Protein AF-T1AMP2-F1 (afdb_monomer_lite)

Radius of gyration: 17.04 Å; chains: 1; bounding box: 40×41×49 Å

InterPro domains:
  IPR023205 Thiol:disulphide interchange protein DsbA/DsbL [PIRSF001488] (1-154)
  IPR023205 Thiol:disulphide interchange protein DsbA/DsbL [cd03019] (1-153)
  IPR036249 Thioredoxin-like superfamily [SSF52833] (1-152)
  IPR050824 Bacterial Thiol:disulfide Interchange Protein DsbA [PTHR35891] (1-153)

pLDDT: mean 87.55, std 16.65, range [34.44, 98.81]

Secondary structure (DSSP, 8-state):
--TT-HHHHHHHHHHHHHHHHS-TT-----------GGGTHHHHHHHHHHHHHTT--SHHHHHHHHHHHHSTT-TT--EESTTSSS-EE-SSPPPHHHHHHHHHTTT--HHHHHHHHTSHHHHHHHHHHHHHHHHHT--SSSEEEETTTEEEEEEEPPSSPS-TT-EEEEEEEEPTTSPPS------

Foldseek 3Di:
DFLLDPVCLLCLVVVVVVVVPDDPVDDDDDQQDQPDVLSPSVQRLLLQVLCVVVVNDDSVVSNVSSCQQQPQVHQQDQWDPRVDPDIDGDPDGDHQLSSLVVCVVVVHDSVSSVVSSPDPVSVVSSVVSNVLCVQLVPPDPDWDQDPSFWIWDKDDPDPVDPDSNDIDTDDIDTRPHDDDDDDDDDD

Sequence (187 aa):
FSWGCPACNQFQPMADVIRKSLPAYVHWQYLPAAFIPPEDWPTFQRAYYTAQALGLDNPTTHDAMFKAIWTPGGPLNTYAGLGTSQPRVKRHLPSIADVAKFYARYGANPRTFEATADSFAIRAKMKRADQLIKAYGVDSTPTLVVNGAYRLDVHLGRWPAANPEAGAISGAERSRRHAPETVRIRR

Organism: NCBI:txid410659

Structure (mmCIF, N/CA/C/O backbone):
data_AF-T1AMP2-F1
#
_entry.id   AF-T1AMP2-F1
#
loop_
_atom_site.group_PDB
_atom_site.id
_atom_site.type_symbol
_atom_site.label_atom_id
_atom_site.label_alt_id
_atom_site.label_comp_id
_atom_site.label_asym_id
_atom_site.label_entity_id
_atom_site.label_seq_id
_atom_site.pdbx_PDB_ins_code
_atom_site.Cartn_x
_atom_site.Cartn_y
_atom_site.Cartn_z
_atom_site.occupancy
_atom_site.B_iso_or_equiv
_atom_site.auth_seq_id
_atom_site.auth_comp_id
_atom_site.auth_asym_id
_atom_site.auth_atom_id
_atom_site.pdbx_PDB_model_num
ATOM 1 N N . PHE A 1 1 ? -5.852 1.467 3.904 1.00 96.50 1 PHE A N 1
ATOM 2 C CA . PHE A 1 1 ? -4.845 2.347 3.264 1.00 96.50 1 PHE A CA 1
ATOM 3 C C . PHE A 1 1 ? -4.749 1.989 1.783 1.00 96.50 1 PHE A C 1
ATOM 5 O O . PHE A 1 1 ? -5.229 0.927 1.415 1.00 96.50 1 PHE A O 1
ATOM 12 N N . SER A 1 2 ? -4.120 2.813 0.950 1.00 97.50 2 SER A N 1
ATOM 13 C CA . SER A 1 2 ? -3.598 2.403 -0.362 1.00 97.50 2 SER A CA 1
ATOM 14 C C . SER A 1 2 ? -2.242 3.071 -0.566 1.00 97.50 2 SER A C 1
ATOM 16 O O . SER A 1 2 ? -2.081 4.230 -0.182 1.00 97.50 2 SER A O 1
ATOM 18 N N . TRP A 1 3 ? -1.276 2.380 -1.175 1.00 97.56 3 TRP A N 1
ATOM 19 C CA . TRP A 1 3 ? -0.012 3.018 -1.561 1.00 97.56 3 TRP A CA 1
ATOM 20 C C . TRP A 1 3 ? -0.213 4.106 -2.623 1.00 97.56 3 TRP A C 1
ATOM 22 O O . TRP A 1 3 ? 0.504 5.102 -2.618 1.00 97.56 3 TRP A O 1
ATOM 32 N N . GLY A 1 4 ? -1.242 3.969 -3.463 1.00 95.12 4 GLY A N 1
ATOM 33 C CA . GLY A 1 4 ? -1.653 4.977 -4.441 1.00 95.12 4 GLY A CA 1
ATOM 34 C C . GLY A 1 4 ? -2.424 6.162 -3.850 1.00 95.12 4 GLY A C 1
ATOM 35 O O . GLY A 1 4 ? -2.871 7.009 -4.610 1.00 95.12 4 GLY A O 1
ATOM 36 N N . CYS A 1 5 ? -2.584 6.259 -2.523 1.00 94.06 5 CYS A N 1
ATOM 37 C CA . CYS A 1 5 ? -3.286 7.370 -1.873 1.00 94.06 5 CYS A CA 1
ATOM 38 C C . CYS A 1 5 ? -2.307 8.429 -1.314 1.00 94.06 5 CYS A C 1
ATOM 40 O O . CYS A 1 5 ? -1.477 8.092 -0.459 1.00 94.06 5 CYS A O 1
ATOM 42 N N . PRO A 1 6 ? -2.441 9.720 -1.687 1.00 91.56 6 PRO A N 1
ATOM 43 C CA . PRO A 1 6 ? -1.550 10.779 -1.205 1.00 91.56 6 PRO A CA 1
ATOM 44 C C . PRO A 1 6 ? -1.699 11.027 0.299 1.00 91.56 6 PRO A C 1
ATOM 46 O O . PRO A 1 6 ? -0.707 11.249 0.992 1.00 91.56 6 PRO A O 1
ATOM 49 N N . ALA A 1 7 ? -2.923 10.935 0.828 1.00 91.25 7 ALA A N 1
ATOM 50 C CA . ALA A 1 7 ? -3.169 11.061 2.260 1.00 91.25 7 ALA A CA 1
ATOM 51 C C . ALA A 1 7 ? -2.578 9.870 3.037 1.00 91.25 7 ALA A C 1
ATOM 53 O O . ALA A 1 7 ? -2.003 10.049 4.103 1.00 91.25 7 ALA A O 1
ATOM 54 N N . CYS A 1 8 ? -2.621 8.649 2.494 1.00 94.56 8 CYS A N 1
ATOM 55 C CA . CYS A 1 8 ? -1.948 7.512 3.134 1.00 94.56 8 CYS A CA 1
ATOM 56 C C . CYS A 1 8 ? -0.430 7.718 3.210 1.00 94.56 8 CYS A C 1
ATOM 58 O O . CYS A 1 8 ? 0.154 7.439 4.251 1.00 94.56 8 CYS A O 1
ATOM 60 N N . ASN A 1 9 ? 0.185 8.255 2.149 1.00 93.81 9 ASN A N 1
ATOM 61 C CA . ASN A 1 9 ? 1.607 8.602 2.142 1.00 93.81 9 ASN A CA 1
ATOM 62 C C . ASN A 1 9 ? 1.955 9.640 3.222 1.00 93.81 9 ASN A C 1
ATOM 64 O O . ASN A 1 9 ? 2.925 9.470 3.951 1.00 93.81 9 ASN A O 1
ATOM 68 N N . GLN A 1 10 ? 1.138 10.685 3.369 1.00 90.62 10 GLN A N 1
ATOM 69 C CA . GLN A 1 10 ? 1.327 11.699 4.414 1.00 90.62 10 GLN A CA 1
ATOM 70 C C . GLN A 1 10 ? 1.112 11.154 5.827 1.00 90.62 10 GLN A C 1
ATOM 72 O O . GLN A 1 10 ? 1.792 11.563 6.758 1.00 90.62 10 GLN A O 1
ATOM 77 N N . PHE A 1 11 ? 0.176 10.223 5.999 1.00 92.38 11 PHE A N 1
ATOM 78 C CA . PHE A 1 11 ? -0.119 9.636 7.301 1.00 92.38 11 PHE A CA 1
ATOM 79 C C . PHE A 1 11 ? 0.902 8.578 7.738 1.00 92.38 11 PHE A C 1
ATOM 81 O O . PHE A 1 11 ? 0.984 8.276 8.926 1.00 92.38 11 PHE A O 1
ATOM 88 N N . GLN A 1 12 ? 1.681 8.005 6.817 1.00 92.50 12 GLN A N 1
ATOM 89 C CA . GLN A 1 12 ? 2.576 6.882 7.109 1.00 92.50 12 GLN A CA 1
ATOM 90 C C . GLN A 1 12 ? 3.541 7.129 8.291 1.00 92.50 12 GLN A C 1
ATOM 92 O O . GLN A 1 12 ? 3.632 6.241 9.142 1.00 92.50 12 GLN A O 1
ATOM 97 N N . PRO A 1 13 ? 4.192 8.302 8.450 1.00 9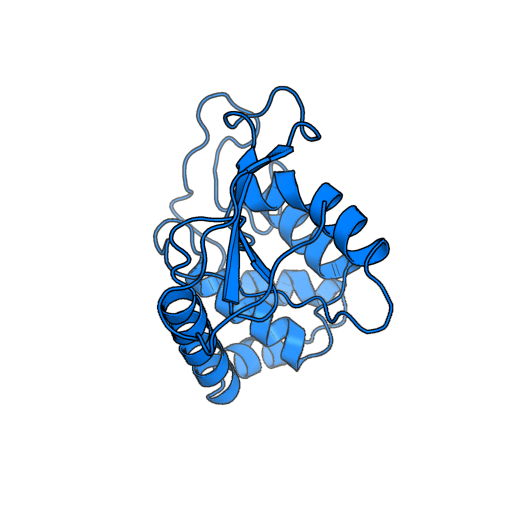1.75 13 PRO A N 1
ATOM 98 C CA . PRO A 1 13 ? 5.026 8.570 9.625 1.00 91.75 13 PRO A CA 1
ATOM 99 C C . PRO A 1 13 ? 4.251 8.480 10.948 1.00 91.75 13 PRO A C 1
ATOM 101 O O . PRO A 1 13 ? 4.721 7.869 11.907 1.00 91.75 13 PRO A O 1
ATOM 104 N N . MET A 1 14 ? 3.029 9.022 10.990 1.00 90.81 14 MET A N 1
ATOM 105 C CA . MET A 1 14 ? 2.147 8.930 12.158 1.00 90.81 14 MET A CA 1
ATOM 106 C C . MET A 1 14 ? 1.685 7.488 12.396 1.00 90.81 14 MET A C 1
ATOM 108 O O . MET A 1 14 ? 1.663 7.026 13.535 1.00 90.81 14 MET A O 1
ATOM 112 N N . ALA A 1 15 ? 1.366 6.747 11.331 1.00 92.19 15 ALA A N 1
ATOM 113 C CA . ALA A 1 15 ? 1.037 5.328 11.426 1.00 92.19 15 ALA A CA 1
ATOM 114 C C . ALA A 1 15 ? 2.188 4.525 12.052 1.00 92.19 15 ALA A C 1
ATOM 116 O O . ALA A 1 15 ? 1.941 3.652 12.882 1.00 92.19 15 ALA A O 1
ATOM 117 N N . ASP A 1 16 ? 3.439 4.845 11.713 1.00 91.94 16 ASP A N 1
ATOM 118 C CA . ASP A 1 16 ? 4.616 4.221 12.316 1.00 91.94 16 ASP A CA 1
ATOM 119 C C . ASP A 1 16 ? 4.805 4.589 13.791 1.00 91.94 16 ASP A C 1
ATOM 121 O O . ASP A 1 16 ? 5.181 3.719 14.580 1.00 91.94 16 ASP A O 1
ATOM 125 N N . VAL A 1 17 ? 4.519 5.834 14.185 1.00 92.25 17 VAL A N 1
ATOM 126 C CA . VAL A 1 17 ? 4.517 6.247 15.600 1.00 92.25 17 VAL A CA 1
ATOM 127 C C . VAL A 1 17 ? 3.457 5.475 16.384 1.00 92.25 17 VAL A C 1
ATOM 129 O O . VAL A 1 17 ? 3.785 4.875 17.406 1.00 92.25 17 VAL A O 1
ATOM 132 N N . ILE A 1 18 ? 2.218 5.424 15.880 1.00 91.94 18 ILE A N 1
ATOM 133 C CA . ILE A 1 18 ? 1.118 4.674 16.503 1.00 91.94 18 ILE A CA 1
ATOM 134 C C . ILE A 1 18 ? 1.509 3.204 16.621 1.00 91.94 18 ILE A C 1
ATOM 136 O O . ILE A 1 18 ? 1.516 2.653 17.712 1.00 91.94 18 ILE A O 1
ATOM 140 N N . ARG A 1 19 ? 1.908 2.567 15.518 1.00 93.19 19 ARG A N 1
ATOM 141 C CA . ARG A 1 19 ? 2.271 1.146 15.492 1.00 93.19 19 ARG A CA 1
ATOM 142 C C . ARG A 1 19 ? 3.349 0.793 16.519 1.00 93.19 19 ARG A C 1
ATOM 144 O O . ARG A 1 19 ? 3.281 -0.281 17.105 1.00 93.19 19 ARG A O 1
ATOM 151 N N . LYS A 1 20 ? 4.339 1.668 16.725 1.00 93.44 20 LYS A N 1
ATOM 152 C CA . LYS A 1 20 ? 5.416 1.468 17.709 1.00 93.44 20 LYS A CA 1
ATOM 153 C C . LYS A 1 20 ? 4.975 1.717 19.153 1.00 93.44 20 LYS A C 1
ATOM 155 O O . LYS A 1 20 ? 5.600 1.166 20.052 1.00 93.44 20 LYS A O 1
ATOM 160 N N . SER A 1 21 ? 3.950 2.538 19.384 1.00 94.19 21 SER A N 1
ATOM 161 C CA . SER A 1 21 ? 3.435 2.835 20.727 1.00 94.19 21 SER A CA 1
ATOM 162 C C . SER A 1 21 ? 2.374 1.843 21.210 1.00 94.19 21 SER A C 1
ATOM 164 O O . SER A 1 21 ? 2.002 1.865 22.384 1.00 94.19 21 SER A O 1
ATOM 166 N N . LEU A 1 22 ? 1.885 0.968 20.326 1.00 94.00 22 LEU A N 1
ATOM 167 C CA . LEU A 1 22 ? 0.876 -0.025 20.670 1.00 94.00 22 LEU A CA 1
ATOM 168 C C . LEU A 1 22 ? 1.400 -1.056 21.688 1.00 94.00 22 LEU A C 1
ATOM 170 O O . LEU A 1 22 ? 2.524 -1.547 21.554 1.00 94.00 22 LEU A O 1
ATOM 174 N N . PRO A 1 23 ? 0.577 -1.447 22.680 1.00 95.12 23 PRO A N 1
ATOM 175 C CA . PRO A 1 23 ? 0.902 -2.540 23.590 1.00 95.12 23 PRO A CA 1
ATOM 176 C C . PRO A 1 23 ? 1.133 -3.868 22.857 1.00 95.12 23 PRO A C 1
ATOM 178 O O . PRO A 1 23 ? 0.528 -4.123 21.818 1.00 95.12 23 PRO A O 1
ATOM 181 N N . ALA A 1 24 ? 1.915 -4.771 23.456 1.00 94.56 24 ALA A N 1
ATOM 182 C CA . ALA A 1 24 ? 2.283 -6.059 22.853 1.00 94.56 24 ALA A CA 1
ATOM 183 C C . ALA A 1 24 ? 1.092 -6.966 22.477 1.00 94.56 24 ALA A C 1
ATOM 185 O O . ALA A 1 24 ? 1.216 -7.807 21.591 1.00 94.56 24 ALA A O 1
ATOM 186 N N . TYR A 1 25 ? -0.061 -6.800 23.134 1.00 92.94 25 TYR A N 1
ATOM 187 C CA . TYR A 1 25 ? -1.281 -7.558 22.836 1.00 92.94 25 TYR A CA 1
ATOM 188 C C . TYR A 1 25 ? -2.067 -7.013 21.631 1.00 92.94 25 TYR A C 1
ATOM 190 O O . TYR A 1 25 ? -3.076 -7.599 21.241 1.00 92.94 25 TYR A O 1
ATOM 198 N N . VAL A 1 26 ? -1.656 -5.880 21.053 1.00 95.06 26 VAL A N 1
ATOM 199 C CA . VAL A 1 26 ? -2.314 -5.281 19.891 1.00 95.06 26 VAL A CA 1
ATOM 200 C C . VAL A 1 26 ? -1.562 -5.657 18.622 1.00 95.06 26 VAL A C 1
ATOM 202 O O . VAL A 1 26 ? -0.390 -5.333 18.442 1.00 95.06 26 VAL A O 1
ATOM 205 N N . HIS A 1 27 ? -2.270 -6.288 17.690 1.00 92.50 27 HIS A N 1
ATOM 206 C CA . HIS A 1 27 ? -1.730 -6.616 16.377 1.00 92.50 27 HIS A CA 1
ATOM 207 C C . HIS A 1 27 ? -2.084 -5.528 15.363 1.00 92.50 27 HIS A C 1
ATOM 209 O O . HIS A 1 27 ? -3.240 -5.383 14.964 1.00 92.50 27 HIS A O 1
ATOM 215 N N . TRP A 1 28 ? -1.076 -4.784 14.910 1.00 94.12 28 TRP A N 1
ATOM 216 C CA . TRP A 1 28 ? -1.227 -3.874 13.779 1.00 94.12 28 TRP A CA 1
ATOM 217 C C . TRP A 1 28 ? -1.268 -4.656 12.466 1.00 94.12 28 TRP A C 1
ATOM 219 O O . TRP A 1 28 ? -0.377 -5.459 12.186 1.00 94.12 28 TRP A O 1
ATOM 229 N N . GLN A 1 29 ? -2.279 -4.396 11.640 1.00 93.94 29 GLN A N 1
ATOM 230 C CA . GLN A 1 29 ? -2.409 -4.998 10.318 1.00 93.94 29 GLN A CA 1
ATOM 231 C C . GLN A 1 29 ? -2.810 -3.949 9.290 1.00 93.94 29 GLN A C 1
ATOM 233 O O . GLN A 1 29 ? -3.663 -3.096 9.534 1.00 93.94 29 GLN A O 1
ATOM 238 N N . TYR A 1 30 ? -2.220 -4.058 8.106 1.00 96.38 30 TYR A N 1
ATOM 239 C CA . TYR A 1 30 ? -2.570 -3.234 6.967 1.00 96.38 30 TYR A CA 1
ATOM 240 C C . TYR A 1 30 ? -3.685 -3.896 6.148 1.00 96.38 30 TYR A C 1
ATOM 242 O O . TYR A 1 30 ? -3.603 -5.063 5.768 1.00 96.38 30 TYR A O 1
ATOM 250 N N . LEU A 1 31 ? -4.731 -3.121 5.850 1.00 97.56 31 LEU A N 1
ATOM 251 C CA . LEU A 1 31 ? -5.825 -3.512 4.961 1.00 97.56 31 LEU A CA 1
ATOM 252 C C . LEU A 1 31 ? -5.773 -2.647 3.685 1.00 97.56 31 LEU A C 1
ATOM 254 O O . LEU A 1 31 ? -6.161 -1.469 3.740 1.00 97.56 31 LEU A O 1
ATOM 258 N N . PRO A 1 32 ? -5.234 -3.172 2.566 1.00 98.12 32 PRO A N 1
ATOM 259 C CA . PRO A 1 32 ? -5.092 -2.426 1.319 1.00 98.12 32 PRO A CA 1
ATOM 260 C C . PRO A 1 32 ? -6.435 -2.286 0.592 1.00 98.12 32 PRO A C 1
ATOM 262 O O . PRO A 1 32 ? -7.115 -3.270 0.297 1.00 98.12 32 PRO A O 1
ATOM 265 N N . ALA A 1 33 ? -6.808 -1.051 0.283 1.00 98.06 33 ALA A N 1
ATOM 266 C CA . ALA A 1 33 ? -8.012 -0.704 -0.450 1.00 98.06 33 ALA A CA 1
ATOM 267 C C . ALA A 1 33 ? -7.766 -0.662 -1.959 1.00 98.06 33 ALA A C 1
ATOM 269 O O . ALA A 1 33 ? -6.727 -0.184 -2.401 1.00 98.06 33 ALA A O 1
ATOM 270 N N . ALA A 1 34 ? -8.756 -1.117 -2.731 1.00 97.56 34 ALA A N 1
ATOM 271 C CA . ALA A 1 34 ? -8.718 -1.176 -4.195 1.00 97.56 34 ALA A CA 1
ATOM 272 C C . ALA A 1 34 ? -9.848 -0.380 -4.881 1.00 97.56 34 ALA A C 1
ATOM 274 O O . ALA A 1 34 ? -10.048 -0.502 -6.086 1.00 97.56 34 ALA A O 1
ATOM 275 N N . PHE A 1 35 ? -10.603 0.438 -4.139 1.00 95.81 35 PHE A N 1
ATOM 276 C CA . PHE A 1 35 ? -11.823 1.080 -4.648 1.00 95.81 35 PHE A CA 1
ATOM 277 C C . PHE A 1 35 ? -11.601 2.325 -5.529 1.00 95.81 35 PHE A C 1
ATOM 279 O O . PHE A 1 35 ? -12.585 2.891 -5.999 1.00 95.81 35 PHE A O 1
ATOM 286 N N . ILE A 1 36 ? -10.351 2.722 -5.819 1.00 94.75 36 ILE A N 1
ATOM 287 C CA . ILE A 1 36 ? -10.020 3.769 -6.810 1.00 94.75 36 ILE A CA 1
ATOM 288 C C . ILE A 1 36 ? -9.205 3.174 -7.980 1.00 94.75 36 ILE A C 1
ATOM 290 O O . ILE A 1 36 ? -7.981 3.320 -8.034 1.00 94.75 36 ILE A O 1
ATOM 294 N N . PRO A 1 37 ? -9.853 2.486 -8.943 1.00 93.94 37 PRO A N 1
ATOM 295 C CA . PRO A 1 37 ? -9.176 1.935 -10.119 1.00 93.94 37 PRO A CA 1
ATOM 296 C C . PRO A 1 37 ? -8.430 2.957 -10.990 1.00 93.94 37 PRO A C 1
ATOM 298 O O . PRO A 1 37 ? -7.339 2.618 -11.444 1.00 93.94 37 PRO A O 1
ATOM 301 N N . PRO A 1 38 ? -8.935 4.193 -11.212 1.00 91.31 38 PRO A N 1
ATOM 302 C CA . PRO A 1 38 ? -8.223 5.180 -12.026 1.00 91.31 38 PRO A CA 1
ATOM 303 C C . PRO A 1 38 ? -6.828 5.545 -11.504 1.00 91.31 38 PRO A C 1
ATOM 305 O O . PRO A 1 38 ? -6.009 6.015 -12.279 1.00 91.31 38 PRO A O 1
ATOM 308 N N . GLU A 1 39 ? -6.547 5.318 -10.218 1.00 90.19 39 GLU A N 1
ATOM 309 C CA . GLU A 1 39 ? -5.260 5.609 -9.568 1.00 90.19 39 GLU A CA 1
ATOM 310 C C . GLU A 1 39 ? -4.447 4.336 -9.267 1.00 90.19 39 GLU A C 1
ATOM 312 O O . GLU A 1 39 ? -3.514 4.359 -8.466 1.00 90.19 39 GLU A O 1
ATOM 317 N N . ASP A 1 40 ? -4.809 3.216 -9.898 1.00 92.19 40 ASP A N 1
ATOM 318 C CA . ASP A 1 40 ? -4.112 1.926 -9.823 1.00 92.19 40 ASP A CA 1
ATOM 319 C C . ASP A 1 40 ? -4.151 1.215 -8.457 1.00 92.19 40 ASP A C 1
ATOM 321 O O . ASP A 1 40 ? -3.353 0.324 -8.151 1.00 92.19 40 ASP A O 1
ATOM 325 N N . TRP A 1 41 ? -5.123 1.557 -7.609 1.00 97.00 41 TRP A N 1
ATOM 326 C CA . TRP A 1 41 ? -5.253 0.939 -6.288 1.00 97.00 41 TRP A CA 1
ATOM 327 C C . TRP A 1 41 ? -5.389 -0.599 -6.323 1.00 97.00 41 TRP A C 1
ATOM 329 O O . TRP A 1 41 ? -4.784 -1.252 -5.469 1.00 97.00 41 TRP A O 1
ATOM 339 N N . PRO A 1 42 ? -6.102 -1.224 -7.285 1.00 97.88 42 PRO A N 1
ATOM 340 C CA . PRO A 1 42 ? -6.137 -2.684 -7.402 1.00 97.88 42 PRO A CA 1
ATOM 341 C C . PRO A 1 42 ? -4.761 -3.331 -7.624 1.00 97.88 42 PRO A C 1
ATOM 343 O O . PRO A 1 42 ? -4.485 -4.391 -7.053 1.00 97.88 42 PRO A O 1
ATOM 346 N N . THR A 1 43 ? -3.884 -2.702 -8.411 1.00 98.00 43 THR A N 1
ATOM 347 C CA . THR A 1 43 ? -2.515 -3.190 -8.646 1.00 98.00 43 THR A CA 1
ATOM 348 C C . THR A 1 43 ? -1.704 -3.127 -7.360 1.00 98.00 43 THR A C 1
ATOM 350 O O . THR A 1 43 ? -1.068 -4.113 -6.985 1.00 98.00 43 THR A O 1
ATOM 353 N N . PHE A 1 44 ? -1.801 -2.027 -6.607 1.00 98.38 44 PHE A N 1
ATOM 354 C CA . PHE A 1 44 ? -1.131 -1.912 -5.309 1.00 98.38 44 PHE A CA 1
ATOM 355 C C . PHE A 1 44 ? -1.689 -2.865 -4.249 1.00 98.38 44 PHE A C 1
ATOM 357 O O . PHE A 1 44 ? -0.923 -3.387 -3.440 1.00 98.38 44 PHE A O 1
ATOM 364 N N . GLN A 1 45 ? -2.991 -3.161 -4.269 1.00 98.75 45 GLN A N 1
ATOM 365 C CA . GLN A 1 45 ? -3.582 -4.174 -3.393 1.00 98.75 45 GLN A CA 1
ATOM 366 C C . GLN A 1 45 ? -3.004 -5.566 -3.682 1.00 98.75 45 GLN A C 1
ATOM 368 O O . GLN A 1 45 ? -2.609 -6.286 -2.761 1.00 98.75 45 GLN A O 1
ATOM 373 N N . ARG A 1 46 ? -2.907 -5.934 -4.965 1.00 98.81 46 ARG A N 1
ATOM 374 C CA . ARG A 1 46 ? -2.285 -7.193 -5.392 1.00 98.81 46 ARG A CA 1
ATOM 375 C C . ARG A 1 46 ? -0.810 -7.244 -5.003 1.00 98.81 46 ARG A C 1
ATOM 377 O O . ARG A 1 46 ? -0.364 -8.244 -4.441 1.00 98.81 46 ARG A O 1
ATOM 384 N N . ALA A 1 47 ? -0.071 -6.165 -5.252 1.00 98.69 47 ALA A N 1
ATOM 385 C CA . ALA A 1 47 ? 1.332 -6.037 -4.878 1.00 98.69 47 ALA A CA 1
ATOM 386 C C . ALA A 1 47 ? 1.551 -6.211 -3.370 1.00 98.69 47 ALA A C 1
ATOM 388 O O . ALA A 1 47 ? 2.446 -6.955 -2.981 1.00 98.69 47 ALA A O 1
ATOM 389 N N . TYR A 1 48 ? 0.712 -5.596 -2.529 1.00 98.81 48 TYR A N 1
ATOM 390 C CA . TYR A 1 48 ? 0.810 -5.716 -1.072 1.00 98.81 48 TYR A CA 1
ATOM 391 C C . TYR A 1 48 ? 0.696 -7.173 -0.625 1.00 98.81 48 TYR A C 1
ATOM 393 O O . TYR A 1 48 ? 1.564 -7.691 0.078 1.00 98.81 48 TYR A O 1
ATOM 401 N N . TYR A 1 49 ? -0.342 -7.876 -1.083 1.00 98.81 49 TYR A N 1
ATOM 402 C CA . TYR A 1 49 ? -0.524 -9.276 -0.706 1.00 98.81 49 TYR A CA 1
ATOM 403 C C . TYR A 1 49 ? 0.544 -10.200 -1.291 1.00 98.81 49 TYR A C 1
ATOM 405 O O . TYR A 1 49 ? 0.876 -11.205 -0.660 1.00 98.81 49 TYR A O 1
ATOM 413 N N . THR A 1 50 ? 1.101 -9.855 -2.454 1.00 98.81 50 THR A N 1
ATOM 414 C CA . THR A 1 50 ? 2.230 -10.574 -3.059 1.00 98.81 50 THR A CA 1
ATOM 415 C C . THR A 1 50 ? 3.491 -10.403 -2.218 1.00 98.81 50 THR A C 1
ATOM 417 O O . THR A 1 50 ? 4.109 -11.393 -1.836 1.00 98.81 50 THR A O 1
ATOM 420 N N . ALA A 1 51 ? 3.826 -9.165 -1.843 1.00 98.69 51 ALA A N 1
ATOM 421 C CA . ALA A 1 51 ? 4.945 -8.872 -0.957 1.00 98.69 51 ALA A CA 1
ATOM 422 C C . ALA A 1 51 ? 4.787 -9.585 0.393 1.00 98.69 51 ALA A C 1
ATOM 424 O O . ALA A 1 51 ? 5.730 -10.206 0.874 1.00 98.69 51 ALA A O 1
ATOM 425 N N . GLN A 1 52 ? 3.579 -9.591 0.963 1.00 98.19 52 GLN A N 1
ATOM 426 C CA . GLN A 1 52 ? 3.290 -10.323 2.194 1.00 98.19 52 GLN A CA 1
ATOM 427 C C . GLN A 1 52 ? 3.513 -11.836 2.038 1.00 98.19 52 GLN A C 1
ATOM 429 O O . GLN A 1 52 ? 4.110 -12.459 2.911 1.00 98.19 52 GLN A O 1
ATOM 434 N N . ALA A 1 53 ? 3.046 -12.439 0.940 1.00 98.44 53 ALA A N 1
ATOM 435 C CA . ALA A 1 53 ? 3.215 -13.873 0.689 1.00 98.44 53 ALA A CA 1
ATOM 436 C C . ALA A 1 53 ? 4.686 -14.280 0.503 1.00 98.44 53 ALA A C 1
ATOM 438 O O . ALA A 1 53 ? 5.055 -15.399 0.843 1.00 98.44 53 ALA A O 1
ATOM 439 N N . LEU A 1 54 ? 5.516 -13.368 -0.005 1.00 98.31 54 LEU A N 1
ATOM 440 C CA . LEU A 1 54 ? 6.943 -13.586 -0.242 1.00 98.31 54 LEU A CA 1
ATOM 441 C C . LEU A 1 54 ? 7.835 -13.151 0.932 1.00 98.31 54 LEU A C 1
ATOM 443 O O . LEU A 1 54 ? 9.054 -13.170 0.800 1.00 98.31 54 LEU A O 1
ATOM 447 N N . GLY A 1 55 ? 7.257 -12.735 2.065 1.00 97.75 55 GLY A N 1
ATOM 448 C CA . GLY A 1 55 ? 8.026 -12.256 3.223 1.00 97.75 55 GLY A CA 1
ATOM 449 C C . GLY A 1 55 ? 8.722 -10.908 2.995 1.00 97.75 55 GLY A C 1
ATOM 450 O O . GLY A 1 55 ? 9.647 -10.551 3.719 1.00 97.75 55 GLY A O 1
ATOM 451 N N . LEU A 1 56 ? 8.281 -10.153 1.989 1.00 98.00 56 LEU A N 1
ATOM 452 C CA . LEU A 1 56 ? 8.835 -8.859 1.602 1.00 98.00 56 LEU A CA 1
ATOM 453 C C . LEU A 1 56 ? 8.074 -7.682 2.219 1.00 98.00 56 LEU A C 1
ATOM 455 O O . LEU A 1 56 ? 8.575 -6.568 2.136 1.00 98.00 56 LEU A O 1
ATOM 459 N N . ASP A 1 57 ? 6.886 -7.882 2.799 1.00 95.88 57 ASP A N 1
ATOM 460 C CA . ASP A 1 57 ? 6.133 -6.831 3.507 1.00 95.88 57 ASP A CA 1
ATOM 461 C C . ASP A 1 57 ? 6.705 -6.616 4.914 1.00 95.88 57 ASP A C 1
ATOM 463 O O . ASP A 1 57 ? 6.547 -7.450 5.805 1.00 95.88 57 ASP A O 1
ATOM 467 N N . ASN A 1 58 ? 7.401 -5.499 5.107 1.00 95.12 58 ASN A N 1
ATOM 468 C CA . ASN A 1 58 ? 7.955 -5.070 6.387 1.00 95.12 58 ASN A CA 1
ATOM 469 C C . ASN A 1 58 ? 7.994 -3.529 6.437 1.00 95.12 58 ASN A C 1
ATOM 471 O O . ASN A 1 58 ? 7.797 -2.886 5.405 1.00 95.12 58 ASN A O 1
ATOM 475 N N . PRO A 1 59 ? 8.258 -2.900 7.600 1.00 94.12 59 PRO A N 1
ATOM 476 C CA . PRO A 1 59 ? 8.229 -1.440 7.709 1.00 94.12 59 PRO A CA 1
ATOM 477 C C . PRO A 1 59 ? 9.120 -0.714 6.689 1.00 94.12 59 PRO A C 1
ATOM 479 O O . PRO A 1 59 ? 8.724 0.318 6.155 1.00 94.12 59 PRO A O 1
ATOM 482 N N . THR A 1 60 ? 10.295 -1.265 6.374 1.00 95.31 60 THR A N 1
ATOM 483 C CA . THR A 1 60 ? 11.240 -0.661 5.427 1.00 95.31 60 THR A CA 1
ATOM 484 C C . THR A 1 60 ? 10.718 -0.705 3.995 1.00 95.31 60 THR A C 1
ATOM 486 O O . THR A 1 60 ? 10.753 0.305 3.294 1.00 95.31 60 THR A O 1
ATOM 489 N N . THR A 1 61 ? 10.230 -1.856 3.536 1.00 97.38 61 THR A N 1
ATOM 490 C CA . THR A 1 61 ? 9.714 -1.995 2.167 1.00 97.38 61 THR A CA 1
ATOM 491 C C . THR A 1 61 ? 8.364 -1.310 1.988 1.00 97.38 61 THR A C 1
ATOM 493 O O . THR A 1 61 ? 8.087 -0.792 0.908 1.00 97.38 61 THR A O 1
ATOM 496 N N . HIS A 1 62 ? 7.549 -1.248 3.043 1.00 97.06 62 HIS A N 1
ATOM 497 C CA . HIS A 1 62 ? 6.276 -0.536 3.040 1.00 97.06 62 HIS A CA 1
ATOM 498 C C . HIS A 1 62 ? 6.471 0.975 2.848 1.00 97.06 62 HIS A C 1
ATOM 500 O O . HIS A 1 62 ? 5.813 1.577 1.999 1.00 97.06 62 HIS A O 1
ATOM 506 N N . ASP A 1 63 ? 7.413 1.579 3.578 1.00 95.50 63 ASP A N 1
ATOM 507 C CA . ASP A 1 63 ? 7.810 2.982 3.399 1.00 95.50 63 ASP A CA 1
ATOM 508 C C . ASP A 1 63 ? 8.482 3.215 2.034 1.00 95.50 63 ASP A C 1
ATOM 510 O O . ASP A 1 63 ? 8.188 4.182 1.326 1.00 95.50 63 ASP A O 1
ATOM 514 N N . ALA A 1 64 ? 9.333 2.285 1.592 1.00 97.69 64 ALA A N 1
ATOM 515 C CA . ALA A 1 64 ? 9.973 2.382 0.285 1.00 97.69 64 ALA A CA 1
ATOM 516 C C . ALA A 1 64 ? 8.975 2.341 -0.887 1.00 97.69 64 ALA A C 1
ATOM 518 O O . ALA A 1 64 ? 9.220 2.995 -1.903 1.00 97.69 64 ALA A O 1
ATOM 519 N N . MET A 1 65 ? 7.859 1.615 -0.760 1.00 98.19 65 MET A N 1
ATOM 520 C CA . MET A 1 65 ? 6.775 1.619 -1.750 1.00 98.19 65 MET A CA 1
ATOM 521 C C . MET A 1 65 ? 6.117 2.994 -1.857 1.00 98.19 65 MET A C 1
ATOM 523 O O . MET A 1 65 ? 5.962 3.512 -2.963 1.00 98.19 65 MET A O 1
ATOM 527 N N . PHE A 1 66 ? 5.800 3.627 -0.724 1.00 97.44 66 PHE A N 1
ATOM 528 C CA . PHE A 1 66 ? 5.291 4.998 -0.712 1.00 97.44 66 PHE A CA 1
ATOM 529 C C . PHE A 1 66 ? 6.268 5.969 -1.384 1.00 97.44 66 PHE A C 1
ATOM 531 O O . PHE A 1 66 ? 5.879 6.698 -2.297 1.00 97.44 66 PHE A O 1
ATOM 538 N N . LYS A 1 67 ? 7.557 5.916 -1.031 1.00 96.19 67 LYS A N 1
ATOM 539 C CA . LYS A 1 67 ? 8.597 6.740 -1.671 1.00 96.19 67 LYS A CA 1
ATOM 540 C C . LYS A 1 67 ? 8.696 6.487 -3.175 1.00 96.19 67 LYS A C 1
ATOM 542 O O . LYS A 1 67 ? 8.774 7.429 -3.956 1.00 96.19 67 LYS A O 1
ATOM 547 N N . ALA A 1 68 ? 8.633 5.231 -3.610 1.00 97.25 68 ALA A N 1
ATOM 548 C CA . ALA A 1 68 ? 8.702 4.895 -5.028 1.00 97.25 68 ALA A CA 1
ATOM 549 C C . ALA A 1 68 ? 7.543 5.450 -5.865 1.00 97.25 68 ALA A C 1
ATOM 551 O O . ALA A 1 68 ? 7.730 5.642 -7.066 1.00 97.25 68 ALA A O 1
ATOM 552 N N . ILE A 1 69 ? 6.382 5.687 -5.251 1.00 96.50 69 ILE A N 1
ATOM 553 C CA . ILE A 1 69 ? 5.186 6.229 -5.908 1.00 96.50 69 ILE A CA 1
ATOM 554 C C . ILE A 1 69 ? 5.132 7.759 -5.802 1.00 96.50 69 ILE A C 1
ATOM 556 O O . ILE A 1 69 ? 4.718 8.429 -6.749 1.00 96.50 69 ILE A O 1
ATOM 560 N N . TRP A 1 70 ? 5.533 8.317 -4.655 1.00 94.25 70 TRP A N 1
ATOM 561 C CA . TRP A 1 70 ? 5.283 9.720 -4.306 1.00 94.25 70 TRP A CA 1
ATOM 562 C C . TRP A 1 70 ? 6.501 10.642 -4.395 1.00 94.25 70 TRP A C 1
ATOM 564 O O . TRP A 1 70 ? 6.342 11.862 -4.325 1.00 94.25 70 TRP A O 1
ATOM 574 N N . THR A 1 71 ? 7.709 10.113 -4.597 1.00 92.25 71 THR A N 1
ATOM 575 C CA . THR A 1 71 ? 8.878 10.938 -4.926 1.00 92.25 71 THR A CA 1
ATOM 576 C C . THR A 1 71 ? 8.785 11.420 -6.381 1.00 92.25 71 THR A C 1
ATOM 578 O O . THR A 1 71 ? 8.511 10.614 -7.273 1.00 92.25 71 THR A O 1
ATOM 581 N N . PRO A 1 72 ? 9.014 12.713 -6.685 1.00 89.94 72 PRO A N 1
ATOM 582 C CA . PRO A 1 72 ? 9.098 13.179 -8.068 1.00 89.94 72 PRO A CA 1
ATOM 583 C C . PRO A 1 72 ? 10.131 12.374 -8.872 1.00 89.94 72 PRO A C 1
ATOM 585 O O . PRO A 1 72 ? 11.292 12.284 -8.484 1.00 89.94 72 PRO A O 1
ATOM 588 N N . GLY A 1 73 ? 9.699 11.760 -9.979 1.00 88.94 73 GLY A N 1
ATOM 589 C CA . GLY A 1 73 ? 10.559 10.902 -10.806 1.00 88.94 73 GLY A CA 1
ATOM 590 C C . GLY A 1 73 ? 10.806 9.492 -10.252 1.00 88.94 73 GLY A C 1
ATOM 591 O O . GLY A 1 73 ? 11.663 8.781 -10.771 1.00 88.94 73 GLY A O 1
ATOM 592 N N . GLY A 1 74 ? 10.075 9.069 -9.219 1.00 93.19 74 GLY A N 1
ATOM 593 C CA . GLY A 1 74 ? 10.153 7.718 -8.676 1.00 93.19 74 GLY A CA 1
ATOM 594 C C . GLY A 1 74 ? 9.735 6.622 -9.677 1.00 93.19 74 GLY A C 1
ATOM 595 O O . GLY A 1 74 ? 9.009 6.865 -10.650 1.00 93.19 74 GLY A O 1
ATOM 596 N N . PRO A 1 75 ? 10.207 5.381 -9.456 1.00 95.12 75 PRO A N 1
ATOM 597 C CA . PRO A 1 75 ? 10.037 4.282 -10.405 1.00 95.12 75 PRO A CA 1
ATOM 598 C C . PRO A 1 75 ? 8.597 3.766 -10.501 1.00 95.12 75 PRO A C 1
ATOM 600 O O . PRO A 1 75 ? 8.271 3.094 -11.473 1.00 95.12 75 PRO A O 1
ATOM 603 N N . LEU A 1 76 ? 7.743 4.067 -9.517 1.00 96.69 76 LEU A N 1
ATOM 604 C CA . LEU A 1 76 ? 6.351 3.616 -9.451 1.00 96.69 76 LEU A CA 1
ATOM 605 C C . LEU A 1 76 ? 5.366 4.794 -9.428 1.00 96.69 76 LEU A C 1
ATOM 607 O O . LEU A 1 76 ? 4.228 4.643 -8.991 1.00 96.69 76 LEU A O 1
ATOM 611 N N . ASN A 1 77 ? 5.776 5.979 -9.891 1.00 94.50 77 ASN A N 1
ATOM 612 C CA . ASN A 1 77 ? 4.897 7.145 -9.898 1.00 94.50 77 ASN A CA 1
ATOM 613 C C . ASN A 1 77 ? 3.605 6.883 -10.669 1.00 94.50 77 ASN A C 1
ATOM 615 O O . ASN A 1 77 ? 3.637 6.487 -11.841 1.00 94.50 77 ASN A O 1
ATOM 619 N N . THR A 1 78 ? 2.490 7.235 -10.037 1.00 93.56 78 THR A N 1
ATOM 620 C CA . THR A 1 78 ? 1.138 7.214 -10.612 1.00 93.56 78 THR A CA 1
ATOM 621 C C . THR A 1 78 ? 0.674 8.593 -11.065 1.00 93.56 78 THR A C 1
ATOM 623 O O . THR A 1 78 ? -0.263 8.685 -11.850 1.00 93.56 78 THR A O 1
ATOM 626 N N . TYR A 1 79 ? 1.363 9.662 -10.652 1.00 92.56 79 TYR A N 1
ATOM 627 C CA . TYR A 1 79 ? 1.076 11.039 -11.054 1.00 92.56 79 TYR A CA 1
ATOM 628 C C . TYR A 1 79 ? 2.256 11.676 -11.794 1.00 92.56 79 TYR A C 1
ATOM 630 O O . TYR A 1 79 ? 3.425 11.473 -11.456 1.00 92.56 79 TYR A O 1
ATOM 638 N N . ALA A 1 80 ? 1.931 12.481 -12.801 1.00 90.56 80 ALA A N 1
ATOM 639 C CA . ALA A 1 80 ? 2.825 13.436 -13.432 1.00 90.56 80 ALA A CA 1
ATOM 640 C C . ALA A 1 80 ? 2.739 14.776 -12.690 1.00 90.56 80 ALA A C 1
ATOM 642 O O . ALA A 1 80 ? 1.684 15.133 -12.162 1.00 90.56 80 ALA A O 1
ATOM 643 N N . GLY A 1 81 ? 3.848 15.519 -12.651 1.00 86.62 81 GLY A N 1
ATOM 644 C CA . GLY A 1 81 ? 3.898 16.814 -11.968 1.00 86.62 81 GLY A CA 1
ATOM 645 C C . GLY A 1 81 ? 3.758 16.719 -10.444 1.00 86.62 81 GLY A C 1
ATOM 646 O O . GLY A 1 81 ? 3.232 17.643 -9.826 1.00 86.62 81 GLY A O 1
ATOM 647 N N . LEU A 1 82 ? 4.201 15.619 -9.818 1.00 87.25 82 LEU A N 1
ATOM 648 C CA . LEU A 1 82 ? 4.318 15.564 -8.355 1.00 87.25 82 LEU A CA 1
ATOM 649 C C . LEU A 1 82 ? 5.209 16.707 -7.853 1.00 87.25 82 LEU A C 1
ATOM 651 O O . LEU A 1 82 ? 6.273 16.953 -8.415 1.00 87.25 82 LEU A O 1
ATOM 655 N N . GLY A 1 83 ? 4.760 17.399 -6.804 1.00 77.88 83 GLY A N 1
ATOM 656 C CA . GLY A 1 83 ? 5.423 18.598 -6.279 1.00 77.88 83 GLY A CA 1
ATOM 657 C C . GLY A 1 83 ? 4.986 19.906 -6.948 1.00 77.88 83 GLY A C 1
ATOM 658 O O . GLY A 1 83 ? 5.409 20.974 -6.520 1.00 77.88 83 GLY A O 1
ATOM 659 N N . THR A 1 84 ? 4.119 19.849 -7.963 1.00 84.00 84 THR A N 1
ATOM 660 C CA . THR A 1 84 ? 3.486 21.042 -8.548 1.00 84.00 84 THR A CA 1
ATOM 661 C C . THR A 1 84 ? 2.116 21.312 -7.918 1.00 84.00 84 THR A C 1
ATOM 663 O O . THR A 1 84 ? 1.590 20.498 -7.158 1.00 84.00 84 THR A O 1
ATOM 666 N N . SER A 1 85 ? 1.505 22.448 -8.259 1.00 81.75 85 SER A N 1
ATOM 667 C CA . SER A 1 85 ? 0.148 22.797 -7.821 1.00 81.75 85 SER A CA 1
ATOM 668 C C . SER A 1 85 ? -0.955 21.966 -8.489 1.00 81.75 85 SER A C 1
ATOM 670 O O . SER A 1 85 ? -2.087 21.981 -8.009 1.00 81.75 85 SER A O 1
ATOM 672 N N . GLN A 1 86 ? -0.658 21.256 -9.587 1.00 81.50 86 GLN A N 1
ATOM 673 C CA . GLN A 1 86 ? -1.649 20.485 -10.351 1.00 81.50 86 GLN A CA 1
ATOM 674 C C . GLN A 1 86 ? -1.113 19.125 -10.837 1.00 81.50 86 GLN A C 1
ATOM 676 O O . GLN A 1 86 ? -1.001 18.889 -12.044 1.00 81.50 86 GLN A O 1
ATOM 681 N N . PRO A 1 87 ? -0.793 18.202 -9.921 1.00 86.62 87 PRO A N 1
ATOM 682 C CA . PRO A 1 87 ? -0.456 16.829 -10.275 1.00 86.62 87 PRO A CA 1
ATOM 683 C C . PRO A 1 87 ? -1.646 16.128 -10.944 1.00 86.62 87 PRO A C 1
ATOM 685 O O . PRO A 1 87 ? -2.804 16.325 -10.572 1.00 86.62 87 PRO A O 1
ATOM 688 N N . ARG A 1 88 ? -1.359 15.290 -11.944 1.00 91.00 88 ARG A N 1
ATOM 689 C CA . ARG A 1 88 ? -2.373 14.541 -12.706 1.00 91.00 88 ARG A CA 1
ATOM 690 C C . ARG A 1 88 ? -1.998 13.079 -12.803 1.00 91.00 88 ARG A C 1
ATOM 692 O O . ARG A 1 88 ? -0.824 12.764 -12.978 1.00 91.00 88 ARG A O 1
ATOM 699 N N . VAL A 1 89 ? -2.992 12.203 -12.731 1.00 91.81 89 VAL A N 1
ATOM 700 C CA . VAL A 1 89 ? -2.801 10.763 -12.922 1.00 91.81 89 VAL A CA 1
ATOM 701 C C . VAL A 1 89 ? -2.150 10.512 -14.286 1.00 91.81 89 VAL A C 1
ATOM 703 O O . VAL A 1 89 ? -2.546 11.090 -15.3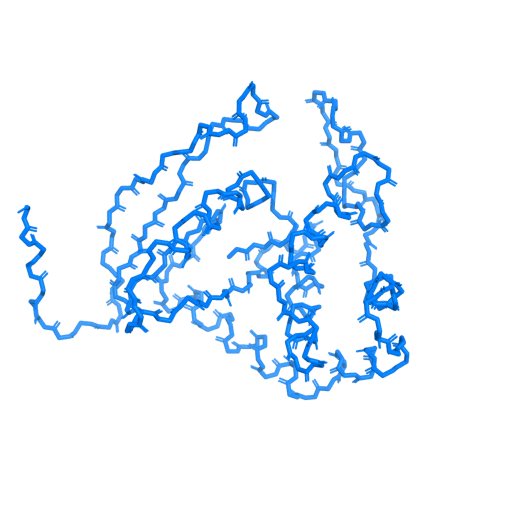00 1.00 91.81 89 VAL A O 1
ATOM 706 N N . LYS A 1 90 ? -1.109 9.680 -14.310 1.00 93.00 90 LYS A N 1
ATOM 707 C CA . LYS A 1 90 ? -0.402 9.301 -15.534 1.00 93.00 90 LYS A CA 1
ATOM 708 C C . LYS A 1 90 ? -1.290 8.415 -16.397 1.00 93.00 90 LYS A C 1
ATOM 710 O O . LYS A 1 90 ? -1.985 7.538 -15.905 1.00 93.00 90 LYS A O 1
ATOM 715 N N . ARG A 1 91 ? -1.159 8.571 -17.716 1.00 90.19 91 ARG A N 1
ATOM 716 C CA . ARG A 1 91 ? -1.778 7.664 -18.694 1.00 90.19 91 ARG A CA 1
ATOM 717 C C . ARG A 1 91 ? -1.255 6.228 -18.574 1.00 90.19 91 ARG A C 1
ATOM 719 O O . ARG A 1 91 ? -1.996 5.285 -18.818 1.00 90.19 91 ARG A O 1
ATOM 726 N N . HIS A 1 92 ? 0.022 6.082 -18.224 1.00 91.88 92 HIS A N 1
ATOM 727 C CA . HIS A 1 92 ? 0.684 4.796 -18.026 1.00 91.88 92 HIS A CA 1
ATOM 728 C C . HIS A 1 92 ? 0.999 4.627 -16.540 1.00 91.88 92 HIS A C 1
ATOM 730 O O . HIS A 1 92 ? 1.891 5.301 -16.009 1.00 91.88 92 HIS A O 1
ATOM 736 N N . LEU A 1 93 ? 0.211 3.775 -15.887 1.00 94.56 93 LEU A N 1
ATOM 737 C CA . LEU A 1 93 ? 0.346 3.417 -14.478 1.00 94.56 93 LEU A CA 1
ATOM 738 C C . LEU A 1 93 ? 1.278 2.202 -14.333 1.00 94.56 93 LEU A C 1
ATOM 740 O O . LEU A 1 93 ? 1.458 1.469 -15.311 1.00 94.56 93 LEU A O 1
ATOM 744 N N . PRO A 1 94 ? 1.912 2.016 -13.162 1.00 95.44 94 PRO A N 1
ATOM 745 C CA . PRO A 1 94 ? 2.789 0.877 -12.925 1.00 95.44 94 PRO A CA 1
ATOM 746 C C . PRO A 1 94 ? 2.082 -0.463 -13.145 1.00 95.44 94 PRO A C 1
ATOM 748 O O . PRO A 1 94 ? 0.925 -0.654 -12.800 1.00 95.44 94 PRO A O 1
ATOM 751 N N . SER A 1 95 ? 2.802 -1.429 -13.694 1.00 97.19 95 SER A N 1
ATOM 752 C CA . SER A 1 95 ? 2.357 -2.818 -13.767 1.00 97.19 95 SER A CA 1
ATOM 753 C C . SER A 1 95 ? 2.866 -3.625 -12.570 1.00 97.19 95 SER A C 1
ATOM 755 O O . SER A 1 95 ? 3.772 -3.209 -11.843 1.00 97.19 95 SER A O 1
ATOM 757 N N . ILE A 1 96 ? 2.352 -4.846 -12.392 1.00 98.38 96 ILE A N 1
ATOM 758 C CA . ILE A 1 96 ? 2.938 -5.796 -11.433 1.00 98.38 96 ILE A CA 1
ATOM 759 C C . ILE A 1 96 ? 4.402 -6.108 -11.772 1.00 98.38 96 ILE A C 1
ATOM 761 O O . ILE A 1 96 ? 5.194 -6.280 -10.850 1.00 98.38 96 ILE A O 1
ATOM 765 N N . ALA A 1 97 ? 4.789 -6.110 -13.051 1.00 98.38 97 ALA A N 1
ATOM 766 C CA . ALA A 1 97 ? 6.181 -6.295 -13.458 1.00 98.38 97 ALA A CA 1
ATOM 767 C C . ALA A 1 97 ? 7.077 -5.125 -13.000 1.00 98.38 97 ALA A C 1
ATOM 769 O O . ALA A 1 97 ? 8.198 -5.343 -12.535 1.00 98.38 97 ALA A O 1
ATOM 770 N N . ASP A 1 98 ? 6.575 -3.885 -13.038 1.00 98.38 98 ASP A N 1
ATOM 771 C CA . ASP A 1 98 ? 7.299 -2.722 -12.503 1.00 98.38 98 ASP A CA 1
ATOM 772 C C . ASP A 1 98 ? 7.492 -2.839 -10.987 1.00 98.38 98 ASP A C 1
ATOM 774 O O . ASP A 1 98 ? 8.580 -2.582 -10.461 1.00 98.38 98 ASP A O 1
ATOM 778 N N . VAL A 1 99 ? 6.458 -3.300 -10.278 1.00 98.50 99 VAL A N 1
ATOM 779 C CA . VAL A 1 99 ? 6.531 -3.558 -8.835 1.00 98.50 99 VAL A CA 1
ATOM 780 C C . VAL A 1 99 ? 7.485 -4.718 -8.520 1.00 98.50 99 VAL A C 1
ATOM 782 O O . VAL A 1 99 ? 8.288 -4.621 -7.592 1.00 98.50 99 VAL A O 1
ATOM 785 N N . ALA A 1 100 ? 7.477 -5.787 -9.315 1.00 98.56 100 ALA A N 1
ATOM 786 C CA . ALA A 1 100 ? 8.406 -6.906 -9.189 1.00 98.56 100 ALA A CA 1
ATOM 787 C C . ALA A 1 100 ? 9.864 -6.448 -9.365 1.00 98.56 100 ALA A C 1
ATOM 789 O O . ALA A 1 100 ? 10.735 -6.793 -8.563 1.00 98.56 100 ALA A O 1
ATOM 790 N N . LYS A 1 101 ? 10.128 -5.591 -10.361 1.00 98.50 101 LYS A N 1
ATOM 791 C CA . LYS A 1 101 ? 11.435 -4.954 -10.573 1.00 98.50 101 LYS A CA 1
ATOM 792 C C . LYS A 1 101 ? 11.841 -4.066 -9.395 1.00 98.50 101 LYS A C 1
ATOM 794 O O . LYS A 1 101 ? 13.006 -4.075 -9.000 1.00 98.50 101 LYS A O 1
ATOM 799 N N . PHE A 1 102 ? 10.903 -3.323 -8.807 1.00 98.44 102 PHE A N 1
ATOM 800 C CA . PHE A 1 102 ? 11.148 -2.563 -7.579 1.00 98.44 102 PHE A CA 1
ATOM 801 C C . PHE A 1 102 ? 11.569 -3.487 -6.424 1.00 98.44 102 PHE A C 1
ATOM 803 O O . PHE A 1 102 ? 12.577 -3.207 -5.765 1.00 98.44 102 PHE A O 1
ATOM 810 N N . TYR A 1 103 ? 10.840 -4.589 -6.211 1.00 98.56 103 TYR A N 1
ATOM 811 C CA . TYR A 1 103 ? 11.088 -5.550 -5.132 1.00 98.56 103 TYR A CA 1
ATOM 812 C C . TYR A 1 103 ? 12.339 -6.410 -5.345 1.00 98.56 103 TYR A C 1
ATOM 814 O O . TYR A 1 103 ? 12.883 -6.934 -4.373 1.00 98.56 103 TYR A O 1
ATOM 822 N N . ALA A 1 104 ? 12.868 -6.499 -6.569 1.00 98.25 104 ALA A N 1
ATOM 823 C CA . ALA A 1 104 ? 14.149 -7.156 -6.839 1.00 98.25 104 ALA A CA 1
ATOM 824 C C . ALA A 1 104 ? 15.307 -6.542 -6.034 1.00 98.25 104 ALA A C 1
ATOM 826 O O . ALA A 1 104 ? 16.215 -7.244 -5.600 1.00 98.25 104 ALA A O 1
ATOM 827 N N . ARG A 1 105 ? 15.226 -5.237 -5.739 1.00 97.31 105 ARG A N 1
ATOM 828 C CA . ARG A 1 105 ? 16.186 -4.514 -4.883 1.00 97.31 105 ARG A CA 1
ATOM 829 C C . ARG A 1 105 ? 16.135 -4.943 -3.413 1.00 97.31 105 ARG A C 1
ATOM 831 O O . ARG A 1 105 ? 17.028 -4.602 -2.649 1.00 97.31 105 ARG A O 1
ATOM 838 N N . TYR A 1 106 ? 15.096 -5.683 -3.035 1.00 97.31 106 TYR A N 1
ATOM 839 C CA . TYR A 1 106 ? 14.852 -6.220 -1.698 1.00 97.31 106 TYR A CA 1
ATOM 840 C C . TYR A 1 106 ? 14.873 -7.757 -1.690 1.00 97.31 106 TYR A C 1
ATOM 842 O O . TYR A 1 106 ? 14.345 -8.374 -0.771 1.00 97.31 106 TYR A O 1
ATOM 850 N N . GLY A 1 107 ? 15.469 -8.381 -2.715 1.00 96.19 107 GLY A N 1
ATOM 851 C CA . GLY A 1 107 ? 15.674 -9.830 -2.776 1.00 96.19 107 GLY A CA 1
ATOM 852 C C . GLY A 1 107 ? 14.565 -10.626 -3.468 1.00 96.19 107 GLY A C 1
ATOM 853 O O . GLY A 1 107 ? 14.625 -11.853 -3.479 1.00 96.19 107 GLY A O 1
ATOM 854 N N . ALA A 1 108 ? 13.564 -9.978 -4.072 1.00 97.62 108 ALA A N 1
ATOM 855 C CA . ALA A 1 108 ? 12.562 -10.699 -4.853 1.00 97.62 108 ALA A CA 1
ATOM 856 C C . ALA A 1 108 ? 13.136 -11.235 -6.173 1.00 97.62 108 ALA A C 1
ATOM 858 O O . ALA A 1 108 ? 13.854 -10.535 -6.885 1.00 97.62 108 ALA A O 1
ATOM 859 N N . ASN A 1 109 ? 12.729 -12.441 -6.567 1.00 98.38 109 ASN A N 1
ATOM 860 C CA . ASN A 1 109 ? 12.840 -12.868 -7.959 1.00 98.38 109 ASN A CA 1
ATOM 861 C C . ASN A 1 109 ? 11.644 -12.296 -8.749 1.00 98.38 109 ASN A C 1
ATOM 863 O O . ASN A 1 109 ? 10.508 -12.623 -8.394 1.00 98.38 109 ASN A O 1
ATOM 867 N N . PRO A 1 110 ? 11.850 -11.490 -9.813 1.00 98.25 110 PRO A N 1
ATOM 868 C CA . PRO A 1 110 ? 10.741 -10.856 -10.527 1.00 98.25 110 PRO A CA 1
ATOM 869 C C . PRO A 1 110 ? 9.716 -11.840 -11.100 1.00 98.25 110 PRO A C 1
ATOM 871 O O . PRO A 1 110 ? 8.518 -11.650 -10.918 1.00 98.25 110 PRO A O 1
ATOM 874 N N . ARG A 1 111 ? 10.175 -12.950 -11.695 1.00 98.38 111 ARG A N 1
ATOM 875 C CA . ARG A 1 111 ? 9.279 -13.973 -12.257 1.00 98.38 111 ARG A CA 1
ATOM 876 C C . ARG A 1 111 ? 8.450 -14.648 -11.172 1.00 98.38 111 ARG A C 1
ATOM 878 O O . ARG A 1 111 ? 7.255 -14.852 -11.353 1.00 98.38 111 ARG A O 1
ATOM 885 N N . THR A 1 112 ? 9.069 -14.969 -10.035 1.00 98.62 112 THR A N 1
ATOM 886 C CA . THR A 1 112 ? 8.348 -15.526 -8.882 1.00 98.62 112 THR A CA 1
ATOM 887 C C . THR A 1 112 ? 7.336 -14.528 -8.328 1.00 98.62 112 THR A C 1
ATOM 889 O O . THR A 1 112 ? 6.237 -14.931 -7.956 1.00 98.62 112 THR A O 1
ATOM 892 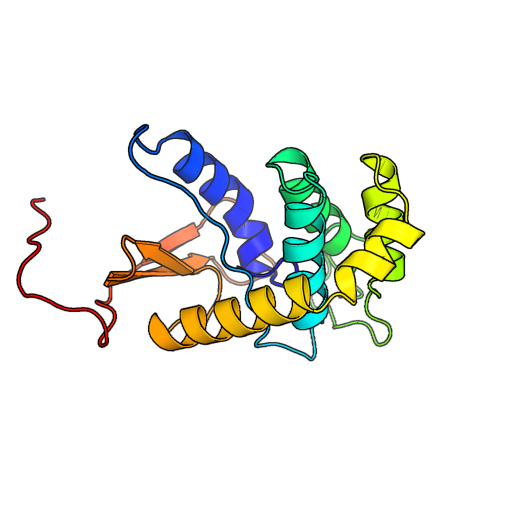N N . PHE A 1 113 ? 7.672 -13.236 -8.290 1.00 98.75 113 PHE A N 1
ATOM 893 C CA . PHE A 1 113 ? 6.758 -12.187 -7.842 1.00 98.75 113 PHE A CA 1
ATOM 894 C C . PHE A 1 113 ? 5.521 -12.106 -8.738 1.00 98.75 113 PHE A C 1
ATOM 896 O O . PHE A 1 113 ? 4.404 -12.194 -8.236 1.00 98.75 113 PHE A O 1
ATOM 903 N N . GLU A 1 114 ? 5.715 -12.012 -10.054 1.00 98.75 114 GLU A N 1
ATOM 904 C CA . GLU A 1 114 ? 4.627 -11.966 -11.037 1.00 98.75 114 GLU A CA 1
ATOM 905 C C . GLU A 1 114 ? 3.751 -13.227 -10.969 1.00 98.75 114 GLU A C 1
ATOM 907 O O . GLU A 1 114 ? 2.535 -13.131 -10.807 1.00 98.75 114 GLU A O 1
ATOM 912 N N . ALA A 1 115 ? 4.362 -14.416 -10.954 1.00 98.75 115 ALA A N 1
ATOM 913 C CA . ALA A 1 115 ? 3.626 -15.675 -10.826 1.00 98.75 115 ALA A CA 1
ATOM 914 C C . ALA A 1 115 ? 2.837 -15.770 -9.505 1.00 98.75 115 ALA A C 1
ATOM 916 O O . ALA A 1 115 ? 1.710 -16.268 -9.475 1.00 98.75 115 ALA A O 1
ATOM 917 N N . THR A 1 116 ? 3.406 -15.272 -8.402 1.00 98.81 116 THR A N 1
ATOM 918 C CA . THR A 1 116 ? 2.724 -15.234 -7.100 1.00 98.81 116 THR A CA 1
ATOM 919 C C . THR A 1 116 ? 1.544 -14.270 -7.134 1.00 98.81 116 THR A C 1
ATOM 921 O O . THR A 1 116 ? 0.464 -14.619 -6.651 1.00 98.81 116 THR A O 1
ATOM 924 N N . ALA A 1 117 ? 1.714 -13.093 -7.740 1.00 98.75 117 ALA A N 1
ATOM 925 C CA . ALA A 1 117 ? 0.663 -12.092 -7.896 1.00 98.75 117 ALA A CA 1
ATOM 926 C C . ALA A 1 117 ? -0.544 -12.626 -8.686 1.00 98.75 117 ALA A C 1
ATOM 928 O O . ALA A 1 117 ? -1.687 -12.300 -8.356 1.00 98.75 117 ALA A O 1
ATOM 929 N N . ASP A 1 118 ? -0.297 -13.504 -9.660 1.00 98.44 118 ASP A N 1
ATOM 930 C CA . ASP A 1 118 ? -1.325 -14.164 -10.469 1.00 98.44 118 ASP A CA 1
ATOM 931 C C . ASP A 1 118 ? -1.882 -15.453 -9.841 1.00 98.44 118 ASP A C 1
ATOM 933 O O . ASP A 1 118 ? -2.700 -16.158 -10.445 1.00 98.44 118 ASP A O 1
ATOM 937 N N . SER A 1 119 ? -1.506 -15.776 -8.605 1.00 98.75 119 SER A N 1
ATOM 938 C CA . SER A 1 119 ? -2.003 -16.971 -7.927 1.00 98.75 119 SER A CA 1
ATOM 939 C C . SER A 1 119 ? -3.446 -16.821 -7.426 1.00 98.75 119 SER A C 1
ATOM 941 O O . SER A 1 119 ? -3.956 -15.732 -7.136 1.00 98.75 119 SER A O 1
ATOM 943 N N . PHE A 1 120 ? -4.120 -17.962 -7.258 1.00 98.50 120 PHE A N 1
ATOM 944 C CA . PHE A 1 120 ? -5.436 -18.012 -6.620 1.00 98.50 120 PHE A CA 1
ATOM 945 C C . PHE A 1 120 ? -5.400 -17.476 -5.182 1.00 98.50 120 PHE A C 1
ATOM 947 O O . PHE A 1 120 ? -6.319 -16.771 -4.770 1.00 98.50 120 PHE A O 1
ATOM 954 N N . ALA A 1 121 ? -4.326 -17.760 -4.439 1.00 98.44 121 ALA A N 1
ATOM 955 C CA . ALA A 1 121 ? -4.166 -17.311 -3.061 1.00 98.44 121 ALA A CA 1
ATOM 956 C C . ALA A 1 121 ? -4.183 -15.777 -2.950 1.00 98.44 121 ALA A C 1
ATOM 958 O O . ALA A 1 121 ? -4.872 -15.233 -2.085 1.00 98.44 121 ALA A O 1
ATOM 959 N N . ILE A 1 122 ? -3.495 -15.068 -3.854 1.00 98.75 122 ILE A N 1
ATOM 960 C CA . ILE A 1 122 ? -3.508 -13.598 -3.874 1.00 98.75 122 ILE A CA 1
ATOM 961 C C . ILE A 1 122 ? -4.891 -13.062 -4.252 1.00 98.75 122 ILE A C 1
ATOM 963 O O . ILE A 1 122 ? -5.414 -12.195 -3.549 1.00 98.75 122 ILE A O 1
ATOM 967 N N . ARG A 1 123 ? -5.549 -13.630 -5.272 1.00 98.75 123 ARG A N 1
ATOM 968 C CA . ARG A 1 123 ? -6.939 -13.263 -5.614 1.00 98.75 123 ARG A CA 1
ATOM 969 C C . ARG A 1 123 ? -7.904 -13.460 -4.439 1.00 98.75 123 ARG A C 1
ATOM 971 O O . ARG A 1 123 ? -8.763 -12.612 -4.201 1.00 98.75 123 ARG A O 1
ATOM 978 N N . ALA A 1 124 ? -7.757 -14.549 -3.685 1.00 98.75 124 ALA A N 1
ATOM 979 C CA . ALA A 1 124 ? -8.576 -14.824 -2.509 1.00 98.75 124 ALA A CA 1
ATOM 980 C C . ALA A 1 124 ? -8.343 -13.791 -1.392 1.00 98.75 124 ALA A C 1
ATOM 982 O O . ALA A 1 124 ? -9.312 -13.290 -0.816 1.00 98.75 124 ALA A O 1
ATOM 983 N N . LYS A 1 125 ? -7.082 -13.412 -1.128 1.00 98.69 125 LYS A N 1
ATOM 984 C CA . LYS A 1 125 ? -6.745 -12.343 -0.171 1.00 98.69 125 LYS A CA 1
ATOM 985 C C . LYS A 1 125 ? -7.344 -10.995 -0.578 1.00 98.69 125 LYS A C 1
ATOM 987 O O . LYS A 1 125 ? -7.961 -10.348 0.262 1.00 98.69 125 LYS A O 1
ATOM 992 N N . MET A 1 126 ? -7.242 -10.612 -1.852 1.00 98.75 126 MET A N 1
ATOM 993 C CA . MET A 1 126 ? -7.853 -9.381 -2.379 1.00 98.75 126 MET A CA 1
ATOM 994 C C . MET A 1 126 ? -9.373 -9.375 -2.179 1.00 98.75 126 MET A C 1
ATOM 996 O O . MET A 1 126 ? -9.922 -8.455 -1.578 1.00 98.75 126 MET A O 1
ATOM 1000 N N . LYS A 1 127 ? -10.057 -10.461 -2.563 1.00 98.62 127 LYS A N 1
ATOM 1001 C CA . LYS A 1 127 ? -11.507 -10.596 -2.356 1.00 98.62 127 LYS A CA 1
ATOM 1002 C C . LYS A 1 127 ? -11.890 -10.473 -0.878 1.00 98.62 127 LYS A C 1
ATOM 1004 O O . LYS A 1 127 ? -12.881 -9.822 -0.545 1.00 98.62 127 LYS A O 1
ATOM 1009 N N . ARG A 1 128 ? -11.112 -11.086 0.019 1.00 98.44 128 ARG A N 1
ATOM 1010 C CA . ARG A 1 128 ? -11.317 -10.979 1.470 1.00 98.44 128 ARG A CA 1
ATOM 1011 C C . ARG A 1 128 ? -11.112 -9.545 1.965 1.00 98.44 128 ARG A C 1
ATOM 1013 O O . ARG A 1 128 ? -11.882 -9.097 2.813 1.00 98.44 128 ARG A O 1
ATOM 1020 N N . ALA A 1 129 ? -10.118 -8.837 1.434 1.00 98.31 129 ALA A N 1
ATOM 1021 C CA . ALA A 1 129 ? -9.852 -7.438 1.748 1.00 98.31 129 ALA A CA 1
ATOM 1022 C C . ALA A 1 129 ? -11.046 -6.551 1.392 1.00 98.31 129 ALA A C 1
ATOM 1024 O O . ALA A 1 129 ? -11.539 -5.807 2.237 1.00 98.31 129 ALA A O 1
ATOM 1025 N N . ASP A 1 130 ? -11.577 -6.705 0.180 1.00 98.25 130 ASP A N 1
ATOM 1026 C CA . ASP A 1 130 ? -12.727 -5.937 -0.294 1.00 98.25 130 ASP A CA 1
ATOM 1027 C C . ASP A 1 130 ? -13.977 -6.207 0.552 1.00 98.25 130 ASP A C 1
ATOM 1029 O O . ASP A 1 130 ? -14.743 -5.294 0.868 1.00 98.25 130 ASP A O 1
ATOM 1033 N N . GLN A 1 131 ? -14.177 -7.462 0.968 1.00 97.62 131 GLN A N 1
ATOM 1034 C CA . GLN A 1 131 ? -15.245 -7.826 1.899 1.00 97.62 131 GLN A CA 1
ATOM 1035 C C . GLN A 1 131 ? -15.062 -7.166 3.269 1.00 97.62 131 GLN A C 1
ATOM 1037 O O . GLN A 1 131 ? -16.044 -6.690 3.829 1.00 97.62 131 GLN A O 1
ATOM 1042 N N . LEU A 1 132 ? -13.837 -7.117 3.806 1.00 96.69 132 LEU A N 1
ATOM 1043 C CA . LEU A 1 132 ? -13.542 -6.449 5.079 1.00 96.69 132 LEU A CA 1
ATOM 1044 C C . LEU A 1 132 ? -13.770 -4.943 5.005 1.00 96.69 132 LEU A C 1
ATOM 1046 O O . LEU A 1 132 ? -14.434 -4.395 5.876 1.00 96.69 132 LEU A O 1
ATOM 1050 N N . ILE A 1 133 ? -13.274 -4.290 3.954 1.00 96.12 133 ILE A N 1
ATOM 1051 C CA . ILE A 1 133 ? -13.463 -2.853 3.712 1.00 96.12 133 ILE A CA 1
ATOM 1052 C C . ILE A 1 133 ? -14.956 -2.523 3.712 1.00 96.12 133 ILE A C 1
ATOM 1054 O O . ILE A 1 133 ? -15.400 -1.652 4.458 1.00 96.12 133 ILE A O 1
ATOM 1058 N N . LYS A 1 134 ? -15.757 -3.296 2.966 1.00 95.19 134 LYS A N 1
ATOM 1059 C CA . LYS A 1 134 ? -17.219 -3.154 2.961 1.00 95.19 134 LYS A CA 1
ATOM 1060 C C . LYS A 1 134 ? -17.828 -3.442 4.332 1.00 95.19 134 LYS A C 1
ATOM 1062 O O . LYS A 1 134 ? -18.675 -2.679 4.793 1.00 95.19 134 LYS A O 1
ATOM 1067 N N . ALA A 1 135 ? -17.431 -4.530 4.992 1.00 94.56 135 ALA A N 1
ATOM 1068 C CA . ALA A 1 135 ? -17.984 -4.939 6.282 1.00 94.56 135 ALA A CA 1
ATOM 1069 C C . ALA A 1 135 ? -17.759 -3.875 7.364 1.00 94.56 135 ALA A C 1
ATOM 1071 O O . ALA A 1 135 ? -18.704 -3.538 8.076 1.00 94.56 135 ALA A O 1
ATOM 1072 N N . TYR A 1 136 ? -16.553 -3.306 7.413 1.00 94.44 136 TYR A N 1
ATOM 1073 C CA . TYR A 1 136 ? -16.168 -2.237 8.330 1.00 94.44 136 TYR A CA 1
ATOM 1074 C C . TYR A 1 136 ? -16.728 -0.867 7.945 1.00 94.44 136 TYR A C 1
ATOM 1076 O O . TYR A 1 136 ? -16.701 0.040 8.772 1.00 94.44 136 TYR A O 1
ATOM 1084 N N . GLY A 1 137 ? -17.293 -0.735 6.742 1.00 92.50 137 GLY A N 1
ATOM 1085 C CA . GLY A 1 137 ? -17.844 0.519 6.246 1.00 92.50 137 GLY A CA 1
ATOM 1086 C C . GLY A 1 137 ? -16.757 1.519 5.880 1.00 92.50 137 GLY A C 1
ATOM 1087 O O . GLY A 1 137 ? -16.969 2.702 6.037 1.00 92.50 137 GLY A O 1
ATOM 1088 N N . VAL A 1 138 ? -15.578 1.079 5.447 1.00 93.62 138 VAL A N 1
ATOM 1089 C CA . VAL A 1 138 ? -14.497 1.984 5.036 1.00 93.62 138 VAL A CA 1
ATOM 1090 C C . VAL A 1 138 ? -14.820 2.555 3.653 1.00 93.62 138 VAL A C 1
ATOM 1092 O O . VAL A 1 138 ? -14.949 1.799 2.691 1.00 93.62 138 VAL A O 1
ATOM 1095 N N . ASP A 1 139 ? -14.945 3.877 3.565 1.00 90.94 139 ASP A N 1
ATOM 1096 C CA . ASP A 1 139 ? -15.292 4.644 2.356 1.00 90.94 139 ASP A CA 1
ATOM 1097 C C . ASP A 1 139 ? -14.191 5.636 1.935 1.00 90.94 139 ASP A C 1
ATOM 1099 O O . ASP A 1 139 ? -14.235 6.188 0.837 1.00 90.94 139 ASP A O 1
ATOM 1103 N N . SER A 1 140 ? -13.176 5.829 2.776 1.00 92.19 140 SER A N 1
ATOM 1104 C CA . SER A 1 140 ? -12.047 6.717 2.529 1.00 92.19 140 SER A CA 1
ATOM 1105 C C . SER A 1 140 ? -10.745 6.114 3.063 1.00 92.19 140 SER A C 1
ATOM 1107 O O . SER A 1 140 ? -10.723 5.047 3.681 1.00 92.19 140 SER A O 1
ATOM 1109 N N . THR A 1 141 ? -9.617 6.745 2.741 1.00 93.00 141 THR A N 1
ATOM 1110 C CA . THR A 1 141 ? -8.318 6.373 3.305 1.00 93.00 141 THR A CA 1
ATOM 1111 C C . THR A 1 141 ? -7.479 7.616 3.608 1.00 93.00 141 THR A C 1
ATOM 1113 O O . THR A 1 141 ? -7.504 8.543 2.797 1.00 93.00 141 THR A O 1
ATOM 1116 N N . PRO A 1 142 ? -6.648 7.602 4.666 1.00 94.31 142 PRO A N 1
ATOM 1117 C CA . PRO A 1 142 ? -6.489 6.511 5.623 1.00 94.31 142 PRO A CA 1
ATOM 1118 C C . PRO A 1 142 ? -7.644 6.441 6.634 1.00 94.31 142 PRO A C 1
ATOM 1120 O O . PRO A 1 142 ? -8.179 7.453 7.064 1.00 94.31 142 PRO A O 1
ATOM 1123 N N . THR A 1 143 ? -7.979 5.216 7.033 1.00 94.75 143 THR A N 1
ATOM 1124 C CA . THR A 1 143 ? -8.964 4.909 8.077 1.00 94.75 143 THR A CA 1
ATOM 1125 C C . THR A 1 143 ? -8.357 3.843 8.978 1.00 94.75 143 THR A C 1
ATOM 1127 O O . THR A 1 143 ? -7.768 2.876 8.478 1.00 94.75 143 THR A O 1
ATOM 1130 N N . LEU A 1 144 ? -8.499 4.010 10.292 1.00 94.75 144 LEU A N 1
ATOM 1131 C CA . LEU A 1 144 ? -8.115 3.006 11.280 1.00 94.75 144 LEU A CA 1
ATOM 1132 C C . LEU A 1 144 ? -9.358 2.244 11.728 1.00 94.75 144 LEU A C 1
ATOM 1134 O O . LEU A 1 144 ? -10.392 2.839 12.023 1.00 94.75 144 LEU A O 1
ATOM 1138 N N . VAL A 1 145 ? -9.248 0.920 11.799 1.00 94.50 145 VAL A N 1
ATOM 1139 C CA . VAL A 1 145 ? -10.310 0.062 12.327 1.00 94.50 145 VAL A CA 1
ATOM 1140 C C . VAL A 1 145 ? -9.794 -0.643 13.571 1.00 94.50 145 VAL A C 1
ATOM 1142 O O . VAL A 1 145 ? -8.788 -1.345 13.510 1.00 94.50 145 VAL A O 1
ATOM 1145 N N . VAL A 1 146 ? -10.490 -0.477 14.695 1.00 94.44 146 VAL A N 1
ATOM 1146 C CA . VAL A 1 146 ? -10.121 -1.071 15.985 1.00 94.44 146 VAL A CA 1
ATOM 1147 C C . VAL A 1 146 ? -11.083 -2.208 16.317 1.00 94.44 146 VAL A C 1
ATOM 1149 O O . VAL A 1 146 ? -12.302 -2.018 16.347 1.00 94.44 146 VAL A O 1
ATOM 1152 N N . ASN A 1 147 ? -10.525 -3.404 16.540 1.00 90.88 147 ASN A N 1
ATOM 1153 C CA . ASN A 1 147 ? -11.242 -4.648 16.858 1.00 90.88 147 ASN A CA 1
ATOM 1154 C C . ASN A 1 147 ? -12.402 -4.987 15.903 1.00 90.88 147 ASN A C 1
ATOM 1156 O O . ASN A 1 147 ? -13.381 -5.607 16.305 1.00 90.88 147 ASN A O 1
ATOM 1160 N N . GLY A 1 148 ? -12.334 -4.531 14.647 1.00 89.25 148 GLY A N 1
ATOM 1161 C CA . GLY A 1 148 ? -13.417 -4.699 13.670 1.00 89.25 148 GLY A CA 1
ATOM 1162 C C . GLY A 1 148 ? -14.737 -4.004 14.039 1.00 89.25 148 GLY A C 1
ATOM 1163 O O . GLY A 1 148 ? -15.737 -4.193 13.350 1.00 89.25 148 GLY A O 1
ATOM 1164 N N . ALA A 1 149 ? -14.748 -3.205 15.109 1.00 87.12 149 ALA A N 1
ATOM 1165 C CA . ALA A 1 149 ? -15.952 -2.648 15.717 1.00 87.12 149 ALA A CA 1
ATOM 1166 C C . ALA A 1 149 ? -15.981 -1.117 15.685 1.00 87.12 149 ALA A C 1
ATOM 1168 O O . ALA A 1 149 ? -17.063 -0.536 15.661 1.00 87.12 149 ALA A O 1
ATOM 1169 N N . TYR A 1 150 ? -14.823 -0.457 15.656 1.00 89.56 150 TYR A N 1
ATOM 1170 C CA . TYR A 1 150 ? -14.718 1.002 15.621 1.00 89.56 150 TYR A CA 1
ATOM 1171 C C . TYR A 1 150 ? -13.951 1.450 14.385 1.00 89.56 150 TYR A C 1
ATOM 1173 O O . TYR A 1 150 ? -12.903 0.888 14.082 1.00 89.56 150 TYR A O 1
ATOM 1181 N N . ARG A 1 151 ? -14.470 2.466 13.701 1.00 91.06 151 ARG A N 1
ATOM 1182 C CA . ARG A 1 151 ? -13.871 3.138 12.549 1.00 91.06 151 ARG A CA 1
ATOM 1183 C C . ARG A 1 151 ? -13.470 4.551 12.971 1.00 91.06 151 ARG A C 1
ATOM 1185 O O . ARG A 1 151 ? -14.305 5.285 13.495 1.00 91.06 151 ARG A O 1
ATOM 1192 N N . LEU A 1 152 ? -12.203 4.894 12.768 1.00 88.81 152 LEU A N 1
ATOM 1193 C CA . LEU A 1 152 ? -11.640 6.218 13.013 1.00 88.81 152 LEU A CA 1
ATOM 1194 C C . LEU A 1 152 ? -11.168 6.784 11.677 1.00 88.81 152 LEU A C 1
ATOM 1196 O O . LEU A 1 152 ? -10.304 6.182 11.025 1.00 88.81 152 LEU A O 1
ATOM 1200 N N . ASP A 1 153 ? -11.706 7.934 11.297 1.00 81.25 153 ASP A N 1
ATOM 1201 C CA . ASP A 1 153 ? -11.296 8.605 10.073 1.00 81.25 153 ASP A CA 1
ATOM 1202 C C . ASP A 1 153 ? -10.150 9.566 10.374 1.00 81.25 153 ASP A C 1
ATOM 1204 O O . ASP A 1 153 ? -10.099 10.226 11.416 1.00 81.25 153 ASP A O 1
ATOM 1208 N N . VAL A 1 154 ? -9.174 9.598 9.471 1.00 81.50 154 VAL A N 1
ATOM 1209 C CA . VAL A 1 154 ? -8.014 10.472 9.599 1.00 81.50 154 VAL A CA 1
ATOM 1210 C C . VAL A 1 154 ? -8.186 11.624 8.626 1.00 81.50 154 VAL A C 1
ATOM 1212 O O . VAL A 1 154 ? -8.157 11.441 7.407 1.00 81.50 154 VAL A O 1
ATOM 1215 N N . HIS A 1 155 ? -8.337 12.828 9.165 1.00 72.75 155 HIS A N 1
ATOM 1216 C CA . HIS A 1 155 ? -8.387 14.045 8.373 1.00 72.75 155 HIS A CA 1
ATOM 1217 C C . HIS A 1 155 ? -7.008 14.698 8.375 1.00 72.75 155 HIS A C 1
ATOM 1219 O O . HIS A 1 155 ? -6.548 15.269 9.366 1.00 72.75 155 HIS A O 1
ATOM 1225 N N . LEU A 1 156 ? -6.337 14.580 7.233 1.00 70.50 156 LEU A N 1
ATOM 1226 C CA . LEU A 1 156 ? -5.115 15.319 6.942 1.00 70.50 156 LEU A CA 1
ATOM 1227 C C . LEU A 1 156 ? -5.481 16.639 6.262 1.00 70.50 156 LEU A C 1
ATOM 1229 O O . LEU A 1 156 ? -6.495 16.727 5.565 1.00 70.50 156 LEU A O 1
ATOM 1233 N N . GLY A 1 157 ? -4.652 17.666 6.458 1.00 64.56 157 GLY A N 1
ATOM 1234 C CA . GLY A 1 157 ? -4.794 18.932 5.738 1.00 64.56 157 GLY A CA 1
ATOM 1235 C C . GLY A 1 157 ? -4.812 18.745 4.212 1.00 64.56 157 GLY A C 1
ATOM 1236 O O . GLY A 1 157 ? -4.386 17.720 3.678 1.00 64.56 157 GLY A O 1
ATOM 1237 N N . ARG A 1 158 ? -5.317 19.749 3.483 1.00 65.19 158 ARG A N 1
ATOM 1238 C CA . ARG A 1 158 ? -5.463 19.679 2.021 1.00 65.19 158 ARG A CA 1
ATOM 1239 C C . ARG A 1 158 ? -4.116 19.405 1.340 1.00 65.19 158 ARG A C 1
ATOM 1241 O O . ARG A 1 158 ? -3.140 20.109 1.579 1.00 65.19 158 ARG A O 1
ATOM 1248 N N . TRP A 1 159 ? -4.087 18.408 0.459 1.00 58.00 159 TRP A N 1
ATOM 1249 C CA . TRP A 1 159 ? -2.950 18.122 -0.416 1.00 58.00 159 TRP A CA 1
ATOM 1250 C C . TRP A 1 159 ? -2.946 19.047 -1.656 1.00 58.00 159 TRP A C 1
ATOM 1252 O O . TRP A 1 159 ? -4.032 19.315 -2.184 1.00 58.00 159 TRP A O 1
ATOM 1262 N N . PRO A 1 160 ? -1.777 19.511 -2.160 1.00 57.59 160 PRO A N 1
ATOM 1263 C CA . PRO A 1 160 ? -0.420 19.311 -1.628 1.00 57.59 160 PRO A CA 1
ATOM 1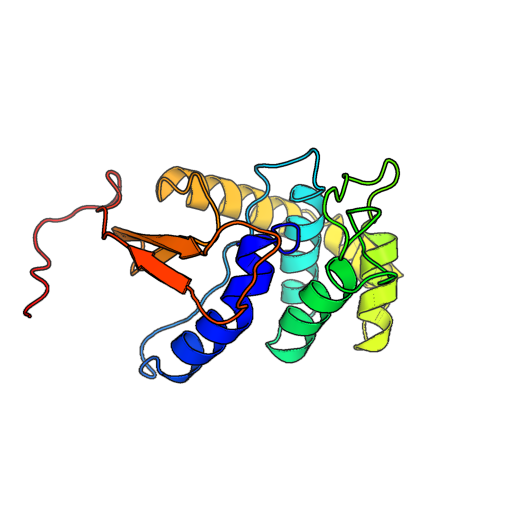264 C C . PRO A 1 160 ? -0.214 20.048 -0.294 1.00 57.59 160 PRO A C 1
ATOM 1266 O O . PRO A 1 160 ? -0.581 21.211 -0.160 1.00 57.59 160 PRO A O 1
ATOM 1269 N N . ALA A 1 161 ? 0.323 19.345 0.710 1.00 58.00 161 ALA A N 1
ATOM 1270 C CA . ALA A 1 161 ? 0.353 19.845 2.086 1.00 58.00 161 ALA A CA 1
ATOM 1271 C C . ALA A 1 161 ? 1.457 20.882 2.320 1.00 58.00 161 ALA A C 1
ATOM 1273 O O . ALA A 1 161 ? 2.580 20.721 1.847 1.00 58.00 161 ALA A O 1
ATOM 1274 N N . ALA A 1 162 ? 1.141 21.887 3.138 1.00 50.91 162 ALA A N 1
ATOM 1275 C CA . ALA A 1 162 ? 2.106 22.834 3.697 1.00 50.91 162 ALA A CA 1
ATOM 1276 C C . ALA A 1 162 ? 2.867 22.274 4.921 1.00 50.91 162 ALA A C 1
ATOM 1278 O O . ALA A 1 162 ? 3.931 22.783 5.255 1.00 50.91 162 ALA A O 1
ATOM 1279 N N . ASN A 1 163 ? 2.345 21.230 5.583 1.00 51.78 163 ASN A N 1
ATOM 1280 C CA . ASN A 1 163 ? 3.001 20.539 6.698 1.00 51.78 163 ASN A CA 1
ATOM 1281 C C . ASN A 1 163 ? 2.686 19.023 6.658 1.00 51.78 163 ASN A C 1
ATOM 1283 O O . ASN A 1 163 ? 1.520 18.657 6.818 1.00 51.78 163 ASN A O 1
ATOM 1287 N N . PRO A 1 164 ? 3.683 18.143 6.450 1.00 49.16 164 PRO A N 1
ATOM 1288 C CA . PRO A 1 164 ? 3.482 16.695 6.373 1.00 49.16 164 PRO A CA 1
ATOM 1289 C C . PRO A 1 164 ? 3.156 16.015 7.717 1.00 49.16 164 PRO A C 1
ATOM 1291 O O . PRO A 1 164 ? 2.757 14.856 7.706 1.00 49.16 164 PRO A O 1
ATOM 1294 N N . GLU A 1 165 ? 3.276 16.707 8.855 1.00 50.09 165 GLU A N 1
ATOM 1295 C CA . GLU A 1 165 ? 3.011 16.148 10.195 1.00 50.09 165 GLU A CA 1
ATOM 1296 C C . GLU A 1 165 ? 1.626 16.524 10.758 1.00 50.09 165 GLU A C 1
ATOM 1298 O O . GLU A 1 165 ? 1.182 15.975 11.767 1.00 50.09 165 GLU A O 1
ATOM 1303 N N . ALA A 1 166 ? 0.907 17.443 10.103 1.00 52.09 166 ALA A N 1
ATOM 1304 C CA . ALA A 1 166 ? -0.389 17.942 10.559 1.00 52.09 166 ALA A CA 1
ATOM 1305 C C . ALA A 1 166 ? -1.538 16.998 10.152 1.00 52.09 166 ALA A C 1
ATOM 1307 O O . ALA A 1 166 ? -2.277 17.253 9.197 1.00 52.09 166 ALA A O 1
ATOM 1308 N N . GLY A 1 167 ? -1.679 15.890 10.879 1.00 56.16 167 GLY A N 1
ATOM 1309 C CA . GLY A 1 167 ? -2.819 14.983 10.777 1.00 56.16 167 GLY A CA 1
ATOM 1310 C C . GLY A 1 167 ? -3.607 14.898 12.076 1.00 56.16 167 GLY A C 1
ATOM 1311 O O . GLY A 1 167 ? -3.019 14.688 13.134 1.00 56.16 167 GLY A O 1
ATOM 1312 N N . ALA A 1 168 ? -4.934 15.023 12.004 1.00 57.81 168 ALA A N 1
ATOM 1313 C CA . ALA A 1 168 ? -5.819 14.785 13.140 1.00 57.81 168 ALA A CA 1
ATOM 1314 C C . ALA A 1 168 ? -6.624 13.495 12.923 1.00 57.81 168 ALA A C 1
ATOM 1316 O O . ALA A 1 168 ? -7.163 13.255 11.841 1.00 57.81 168 ALA A O 1
ATOM 1317 N N . ILE A 1 169 ? -6.720 12.664 13.962 1.00 63.72 169 ILE A N 1
ATOM 1318 C CA . ILE A 1 169 ? -7.677 11.553 14.002 1.00 63.72 169 ILE A CA 1
ATOM 1319 C C . ILE A 1 169 ? -8.997 12.128 14.508 1.00 63.72 169 ILE A C 1
ATOM 1321 O O . ILE A 1 169 ? -9.039 12.733 15.579 1.00 63.72 169 ILE A O 1
ATOM 1325 N N . SER A 1 170 ? -10.070 11.953 13.747 1.00 59.34 170 SER A N 1
ATOM 1326 C CA . SER A 1 170 ? -11.375 12.532 14.047 1.00 59.34 170 SER A CA 1
ATOM 1327 C C . SER A 1 170 ? -12.447 11.461 14.121 1.00 59.34 170 SER A C 1
ATOM 1329 O O . SER A 1 170 ? -12.587 10.659 13.201 1.00 59.34 170 SER A O 1
ATOM 1331 N N . GLY A 1 171 ? -13.261 11.528 15.175 1.00 60.06 171 GLY A N 1
ATOM 1332 C CA . GLY A 1 171 ? -14.466 10.718 15.318 1.00 60.06 171 GLY A CA 1
ATOM 1333 C C . GLY A 1 171 ? -14.193 9.224 15.504 1.00 60.06 171 GLY A C 1
ATOM 1334 O O . GLY A 1 171 ? -13.237 8.663 14.985 1.00 60.06 171 GLY A O 1
ATOM 1335 N N . ALA A 1 172 ? -15.060 8.563 16.266 1.00 67.19 172 ALA A N 1
ATOM 1336 C CA . ALA A 1 172 ? -15.114 7.111 16.339 1.00 67.19 172 ALA A CA 1
ATOM 1337 C C . ALA A 1 172 ? -16.537 6.675 16.013 1.00 67.19 172 ALA A C 1
ATOM 1339 O O . ALA A 1 172 ? -17.438 6.824 16.839 1.00 67.19 172 ALA A O 1
ATOM 1340 N N . GLU A 1 173 ? -16.749 6.155 14.807 1.00 73.25 173 GLU A N 1
ATOM 1341 C CA . GLU A 1 173 ? -18.034 5.577 14.423 1.00 73.25 173 GLU A CA 1
ATOM 1342 C C . GLU A 1 173 ? -18.004 4.068 14.676 1.00 73.25 173 GLU A C 1
ATOM 1344 O O . GLU A 1 173 ? -17.044 3.371 14.338 1.00 73.25 173 GLU A O 1
ATOM 1349 N N . ARG A 1 174 ? -19.057 3.531 15.296 1.00 70.12 174 ARG A N 1
ATOM 1350 C CA . ARG A 1 174 ? -19.177 2.087 15.504 1.00 70.12 174 ARG A CA 1
ATOM 1351 C C . ARG A 1 174 ? -19.580 1.418 14.186 1.00 70.12 174 ARG A C 1
ATOM 1353 O O . ARG A 1 174 ? -20.594 1.775 13.590 1.00 70.12 174 ARG A O 1
ATOM 1360 N N . SER A 1 175 ? -18.821 0.415 13.750 1.00 62.81 175 SER A N 1
ATOM 1361 C CA . SER A 1 175 ? -19.155 -0.398 12.581 1.00 62.81 175 SER A CA 1
ATOM 1362 C C . SER A 1 175 ? -20.487 -1.114 12.815 1.00 62.81 175 SER A C 1
ATOM 1364 O O . SER A 1 175 ? -20.626 -1.926 13.730 1.00 62.81 175 SER A O 1
ATOM 1366 N N . ARG A 1 176 ? -21.488 -0.815 11.979 1.00 58.59 176 ARG A N 1
ATOM 1367 C CA . ARG A 1 176 ? -22.891 -1.233 12.171 1.00 58.59 176 ARG A CA 1
ATOM 1368 C C . ARG A 1 176 ? -23.129 -2.752 12.092 1.00 58.59 176 ARG A C 1
ATOM 1370 O O . ARG A 1 176 ? -24.251 -3.184 12.313 1.00 58.59 176 ARG A O 1
ATOM 1377 N N . ARG A 1 177 ? -22.117 -3.566 11.754 1.00 55.47 177 ARG A N 1
ATOM 1378 C CA . ARG A 1 177 ? -22.283 -4.996 11.420 1.00 55.47 177 ARG A CA 1
ATOM 1379 C C . ARG A 1 177 ? -21.786 -6.016 12.461 1.00 55.47 177 ARG A C 1
ATOM 1381 O O . ARG A 1 177 ? -22.045 -7.193 12.254 1.00 55.47 177 ARG A O 1
ATOM 1388 N N . HIS A 1 178 ? -21.100 -5.620 13.540 1.00 46.69 178 HIS A N 1
ATOM 1389 C CA . HIS A 1 178 ? -20.421 -6.572 14.454 1.00 46.69 178 HIS A CA 1
ATOM 1390 C C . HIS A 1 178 ? -20.669 -6.346 15.965 1.00 46.69 178 HIS A C 1
ATOM 1392 O O . HIS A 1 178 ? -19.774 -6.566 16.774 1.00 46.69 178 HIS A O 1
ATOM 1398 N N . ALA A 1 179 ? -21.859 -5.912 16.392 1.00 40.31 179 ALA A N 1
ATOM 1399 C CA . ALA A 1 179 ? -22.121 -5.695 17.823 1.00 40.31 179 ALA A CA 1
ATOM 1400 C C . ALA A 1 179 ? -22.688 -6.943 18.536 1.00 40.31 179 ALA A C 1
ATOM 1402 O O . ALA A 1 179 ? -23.786 -7.379 18.197 1.00 40.31 179 ALA A O 1
ATOM 1403 N N . PRO A 1 180 ? -22.046 -7.411 19.622 1.00 37.19 180 PRO A N 1
ATOM 1404 C CA . PRO A 1 180 ? -22.688 -7.515 20.920 1.00 37.19 180 PRO A CA 1
ATOM 1405 C C . PRO A 1 180 ? -22.482 -6.214 21.713 1.00 37.19 180 PRO A C 1
ATOM 1407 O O . PRO A 1 180 ? -21.552 -5.437 21.478 1.00 37.19 180 PRO A O 1
ATOM 1410 N N . GLU A 1 181 ? -23.425 -5.935 22.605 1.00 45.75 181 GLU A N 1
ATOM 1411 C CA . GLU A 1 181 ? -23.540 -4.696 23.369 1.00 45.75 181 GLU A CA 1
ATOM 1412 C C . GLU A 1 181 ? -22.330 -4.408 24.278 1.00 45.75 181 GLU A C 1
ATOM 1414 O O . GLU A 1 181 ? -21.704 -5.298 24.841 1.00 45.75 181 GLU A O 1
ATOM 1419 N N . THR A 1 182 ? -22.078 -3.112 24.488 1.00 43.81 182 THR A N 1
ATOM 1420 C CA . THR A 1 182 ? -21.210 -2.512 25.522 1.00 43.81 182 THR A CA 1
ATOM 1421 C C . THR A 1 182 ? -19.686 -2.712 25.440 1.00 43.81 182 THR A C 1
ATOM 1423 O O . THR A 1 182 ? -19.104 -3.604 26.038 1.00 43.81 182 THR A O 1
ATOM 1426 N N . VAL A 1 183 ? -19.000 -1.709 24.879 1.00 37.66 183 VAL A N 1
ATOM 1427 C CA . VAL A 1 183 ? -17.693 -1.266 25.397 1.00 37.66 183 VAL A CA 1
ATOM 1428 C C . VAL A 1 183 ? -17.785 0.243 25.639 1.00 37.66 183 VAL A C 1
ATOM 1430 O O . VAL A 1 183 ? -17.856 1.037 2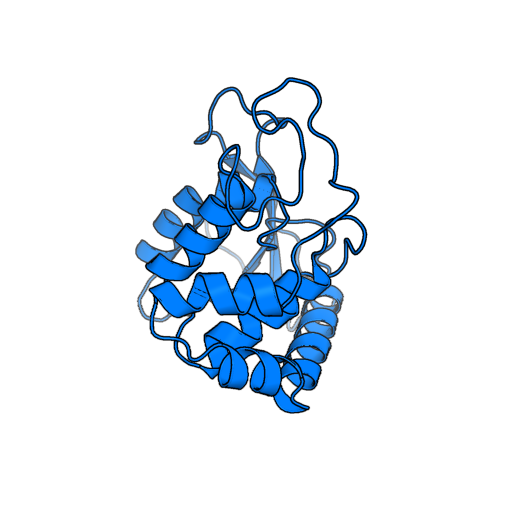4.697 1.00 37.66 183 VAL A O 1
ATOM 1433 N N . ARG A 1 184 ? -17.865 0.633 26.920 1.00 36.53 184 ARG A N 1
ATOM 1434 C CA . ARG A 1 184 ? -17.662 2.016 27.376 1.00 36.53 184 ARG A CA 1
ATOM 1435 C C . ARG A 1 184 ? -16.157 2.273 27.402 1.00 36.53 184 ARG A C 1
ATOM 1437 O O . ARG A 1 184 ? -15.454 1.676 28.211 1.00 36.53 184 ARG A O 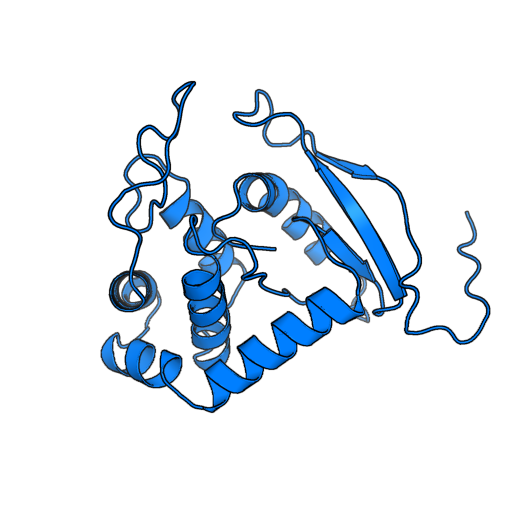1
ATOM 1444 N N . ILE A 1 185 ? -15.679 3.173 26.551 1.00 35.69 185 ILE A N 1
ATOM 1445 C CA . ILE A 1 185 ? -14.332 3.737 26.671 1.00 35.69 185 ILE A CA 1
ATOM 1446 C C . ILE A 1 185 ? -14.390 4.709 27.857 1.00 35.69 185 ILE A C 1
ATOM 1448 O O . ILE A 1 185 ? -15.101 5.714 27.794 1.00 35.69 185 ILE A O 1
ATOM 1452 N N . ARG A 1 186 ? -13.741 4.366 28.978 1.00 34.44 186 ARG A N 1
ATOM 1453 C CA . ARG A 1 186 ? -13.547 5.318 30.083 1.00 34.44 186 ARG A CA 1
ATOM 1454 C C . ARG A 1 186 ? -12.527 6.369 29.635 1.00 34.44 186 ARG A C 1
ATOM 1456 O O . ARG A 1 186 ? -11.547 6.014 28.987 1.00 34.44 186 ARG A O 1
ATOM 1463 N N . ARG A 1 187 ? -12.854 7.631 29.931 1.00 40.16 187 ARG A N 1
ATOM 1464 C CA . ARG A 1 187 ? -12.019 8.817 29.704 1.00 40.16 187 ARG A CA 1
ATOM 1465 C C . ARG A 1 187 ? -10.724 8.747 30.497 1.00 40.16 187 ARG A C 1
ATOM 1467 O O . ARG A 1 187 ? -10.779 8.179 31.611 1.00 40.16 187 ARG A O 1
#